Protein AF-0000000077306268 (afdb_homodimer)

Structure (mmCIF, N/CA/C/O backbone):
data_AF-0000000077306268-model_v1
#
loop_
_entity.id
_entity.type
_entity.pdbx_description
1 polymer 'C2 domain-containing protein'
#
loop_
_atom_site.group_PDB
_atom_site.id
_atom_site.type_symbol
_atom_site.label_atom_id
_atom_site.label_alt_id
_atom_site.label_comp_id
_atom_site.label_asym_id
_atom_site.label_entity_id
_atom_site.label_seq_id
_atom_site.pdbx_PDB_ins_code
_atom_site.Cartn_x
_atom_site.Cartn_y
_atom_site.Cartn_z
_atom_site.occupancy
_atom_site.B_iso_or_equiv
_atom_site.auth_seq_id
_atom_site.auth_comp_id
_atom_site.auth_asym_id
_atom_site.auth_atom_id
_atom_site.pdbx_PDB_model_num
ATOM 1 N N . MET A 1 1 ? -8.852 3.373 -28.672 1 32.12 1 MET A N 1
ATOM 2 C CA . MET A 1 1 ? -9.266 3.549 -27.281 1 32.12 1 MET A CA 1
ATOM 3 C C . MET A 1 1 ? -8.5 2.604 -26.375 1 32.12 1 MET A C 1
ATOM 5 O O . MET A 1 1 ? -8.508 1.388 -26.578 1 32.12 1 MET A O 1
ATOM 9 N N . SER A 1 2 ? -7.543 3.104 -25.703 1 40.09 2 SER A N 1
ATOM 10 C CA . SER A 1 2 ? -6.492 2.238 -25.172 1 40.09 2 SER A CA 1
ATOM 11 C C . SER A 1 2 ? -7.023 1.346 -24.047 1 40.09 2 SER A C 1
ATOM 13 O O . SER A 1 2 ? -8.023 1.67 -23.422 1 40.09 2 SER A O 1
ATOM 15 N N . ASP A 1 3 ? -6.594 0.187 -24.203 1 43.34 3 ASP A N 1
ATOM 16 C CA . ASP A 1 3 ? -6.922 -0.896 -23.281 1 43.34 3 ASP A CA 1
ATOM 17 C C . ASP A 1 3 ? -6.984 -0.392 -21.844 1 43.34 3 ASP A C 1
ATOM 19 O O . ASP A 1 3 ? -7.766 -0.902 -21.031 1 43.34 3 ASP A O 1
ATOM 23 N N . ILE A 1 4 ? -6.34 0.648 -21.672 1 42.44 4 ILE A N 1
ATOM 24 C CA . ILE A 1 4 ? -6.305 1.27 -20.344 1 42.44 4 ILE A CA 1
ATOM 25 C C . ILE A 1 4 ? -7.633 1.976 -20.078 1 42.44 4 ILE A C 1
ATOM 27 O O . ILE A 1 4 ? -8.18 1.889 -18.969 1 42.44 4 ILE A O 1
ATOM 31 N N . VAL A 1 5 ? -8.141 2.684 -21.141 1 46.5 5 VAL A N 1
ATOM 32 C CA . VAL A 1 5 ? -9.406 3.395 -20.984 1 46.5 5 VAL A CA 1
ATOM 33 C C . VAL A 1 5 ? -10.523 2.398 -20.719 1 46.5 5 VAL A C 1
ATOM 35 O O . VAL A 1 5 ? -11.367 2.627 -19.844 1 46.5 5 VAL A O 1
ATOM 38 N N . ILE A 1 6 ? -10.359 1.339 -21.375 1 46.19 6 ILE A N 1
ATOM 39 C CA . ILE A 1 6 ? -11.398 0.328 -21.234 1 46.19 6 ILE A CA 1
ATOM 40 C C . ILE A 1 6 ? -11.352 -0.268 -19.828 1 46.19 6 ILE A C 1
ATOM 42 O O . ILE A 1 6 ? -12.383 -0.437 -19.188 1 46.19 6 ILE A O 1
ATOM 46 N N . ALA A 1 7 ? -10.164 -0.566 -19.406 1 46.31 7 ALA A N 1
ATOM 47 C CA . ALA A 1 7 ? -10.023 -1.151 -18.078 1 46.31 7 ALA A CA 1
ATOM 48 C C . ALA A 1 7 ? -10.492 -0.177 -17 1 46.31 7 ALA A C 1
ATOM 50 O O . ALA A 1 7 ? -11.188 -0.57 -16.047 1 46.31 7 ALA A O 1
ATOM 51 N N . LEU A 1 8 ? -10.125 1.062 -17.281 1 47.16 8 LEU A N 1
ATOM 52 C CA . LEU A 1 8 ? -10.5 2.119 -16.359 1 47.16 8 LEU A CA 1
ATOM 53 C C . LEU A 1 8 ? -12.008 2.361 -16.375 1 47.16 8 LEU A C 1
ATOM 55 O O . LEU A 1 8 ? -12.625 2.535 -15.328 1 47.16 8 LEU A O 1
ATOM 59 N N . GLU A 1 9 ? -12.594 2.277 -17.562 1 48.59 9 GLU A N 1
ATOM 60 C CA . GLU A 1 9 ? -14.039 2.443 -17.719 1 48.59 9 GLU A CA 1
ATOM 61 C C . GLU A 1 9 ? -14.797 1.306 -17.047 1 48.59 9 GLU A C 1
ATOM 63 O O . GLU A 1 9 ? -15.844 1.529 -16.438 1 48.59 9 GLU A O 1
ATOM 68 N N . THR A 1 10 ? -14.227 0.255 -17.094 1 45.22 10 THR A N 1
ATOM 69 C CA . THR A 1 10 ? -14.859 -0.905 -16.484 1 45.22 10 THR A CA 1
ATOM 70 C C . THR A 1 10 ? -14.82 -0.798 -14.961 1 45.22 10 THR A C 1
ATOM 72 O O . THR A 1 10 ? -15.812 -1.088 -14.289 1 45.22 10 THR A O 1
ATOM 75 N N . ALA A 1 11 ? -13.797 -0.337 -14.531 1 46.94 11 ALA A N 1
ATOM 76 C CA . ALA A 1 11 ? -13.656 -0.165 -13.086 1 46.94 11 ALA A CA 1
ATOM 77 C C . ALA A 1 11 ? -14.641 0.877 -12.562 1 46.94 11 ALA A C 1
ATOM 79 O O . ALA A 1 11 ? -15.242 0.689 -11.5 1 46.94 11 ALA A O 1
ATOM 80 N N . LEU A 1 12 ? -14.891 1.954 -13.375 1 46.59 12 LEU A N 1
ATOM 81 C CA . LEU A 1 12 ? -15.812 3.027 -13.023 1 46.59 12 LEU A CA 1
ATOM 82 C C . LEU A 1 12 ? -17.25 2.531 -13.031 1 46.59 12 LEU A C 1
ATOM 84 O O . LEU A 1 12 ? -18.062 2.912 -12.18 1 46.59 12 LEU A O 1
ATOM 88 N N . ARG A 1 13 ? -17.625 1.76 -14.023 1 46.09 13 ARG A N 1
ATOM 89 C CA . ARG A 1 13 ? -18.969 1.218 -14.164 1 46.09 13 ARG A CA 1
ATOM 90 C C . ARG A 1 13 ? -19.312 0.307 -12.992 1 46.09 13 ARG A C 1
ATOM 92 O O . ARG A 1 13 ? -20.469 0.286 -12.531 1 46.09 13 ARG A O 1
ATOM 99 N N . HIS A 1 14 ? -18.328 -0.307 -12.508 1 45.22 14 HIS A N 1
ATOM 100 C CA . HIS A 1 14 ? -18.562 -1.215 -11.398 1 45.22 14 HIS A CA 1
ATOM 101 C C . HIS A 1 14 ? -18.703 -0.449 -10.086 1 45.22 14 HIS A C 1
ATOM 103 O O . HIS A 1 14 ? -19.453 -0.867 -9.195 1 45.22 14 HIS A O 1
ATOM 109 N N . GLN A 1 15 ? -18 0.642 -9.969 1 41.34 15 GLN A N 1
ATOM 110 C CA . GLN A 1 15 ? -18.109 1.497 -8.797 1 41.34 15 GLN A CA 1
ATOM 111 C C . GLN A 1 15 ? -19.469 2.18 -8.734 1 41.34 15 GLN A C 1
ATOM 113 O O . GLN A 1 15 ? -20.047 2.318 -7.656 1 41.34 15 GLN A O 1
ATOM 118 N N . GLU A 1 16 ? -20 2.732 -9.852 1 43.38 16 GLU A N 1
ATOM 119 C CA . GLU A 1 16 ? -21.297 3.412 -9.891 1 43.38 16 GLU A CA 1
ATOM 120 C C . GLU A 1 16 ? -22.422 2.49 -9.414 1 43.38 16 GLU A C 1
ATOM 122 O O . GLU A 1 16 ? -23.344 2.932 -8.734 1 43.38 16 GLU A O 1
ATOM 127 N N . HIS A 1 17 ? -22.359 1.314 -9.766 1 43.06 17 HIS A N 1
ATOM 128 C CA . HIS A 1 17 ? -23.469 0.448 -9.391 1 43.06 17 HIS A CA 1
ATOM 129 C C . HIS A 1 17 ? -23.469 0.151 -7.898 1 43.06 17 HIS A C 1
ATOM 131 O O . HIS A 1 17 ? -24.516 -0.145 -7.312 1 43.06 17 HIS A O 1
ATOM 137 N N . ARG A 1 18 ? -22.312 0.257 -7.355 1 35.97 18 ARG A N 1
ATOM 138 C CA . ARG A 1 18 ? -22.219 -0.129 -5.953 1 35.97 18 ARG A CA 1
ATOM 139 C C . ARG A 1 18 ? -22.578 1.037 -5.039 1 35.97 18 ARG A C 1
ATOM 141 O O . ARG A 1 18 ? -23 0.832 -3.902 1 35.97 18 ARG A O 1
ATOM 148 N N . ASN A 1 19 ? -22.297 2.291 -5.418 1 34.88 19 ASN A N 1
ATOM 149 C CA . ASN A 1 19 ? -22.688 3.412 -4.574 1 34.88 19 ASN A CA 1
ATOM 150 C C . ASN A 1 19 ? -24.203 3.459 -4.395 1 34.88 19 ASN A C 1
ATOM 152 O O . ASN A 1 19 ? -24.719 4.258 -3.607 1 34.88 19 ASN A O 1
ATOM 156 N N . ASP A 1 20 ? -25.016 2.924 -5.234 1 34.62 20 ASP A N 1
ATOM 157 C CA . ASP A 1 20 ? -26.469 3.07 -5.145 1 34.62 20 ASP A CA 1
ATOM 158 C C . ASP A 1 20 ? -27.016 2.402 -3.881 1 34.62 20 ASP A C 1
ATOM 160 O O . ASP A 1 20 ? -28.109 2.729 -3.422 1 34.62 20 ASP A O 1
ATOM 164 N N . GLN A 1 21 ? -26.406 1.377 -3.416 1 35.44 21 GLN A N 1
ATOM 165 C CA . GLN A 1 21 ? -27.125 0.64 -2.383 1 35.44 21 GLN A CA 1
ATOM 166 C C . GLN A 1 21 ? -26.922 1.279 -1.012 1 35.44 21 GLN A C 1
ATOM 168 O O . GLN A 1 21 ? -27.5 0.833 -0.022 1 35.44 21 GLN A O 1
ATOM 173 N N . VAL A 1 22 ? -26.047 2.238 -0.877 1 28.91 22 VAL A N 1
ATOM 174 C CA . VAL A 1 22 ? -25.719 2.641 0.489 1 28.91 22 VAL A CA 1
ATOM 175 C C . VAL A 1 22 ? -26.641 3.791 0.912 1 28.91 22 VAL A C 1
ATOM 177 O O . VAL A 1 22 ? -26.531 4.293 2.035 1 28.91 22 VAL A O 1
ATOM 180 N N . ALA A 1 23 ? -27.266 4.52 -0.011 1 31.09 23 ALA A N 1
ATOM 181 C CA . ALA A 1 23 ? -27.766 5.801 0.481 1 31.09 23 ALA A CA 1
ATOM 182 C C . ALA A 1 23 ? -29.016 5.621 1.329 1 31.09 23 ALA A C 1
ATOM 184 O O . ALA A 1 23 ? -30.094 6.102 0.967 1 31.09 23 ALA A O 1
ATOM 185 N N . ARG A 1 24 ? -29.422 4.586 1.934 1 28.88 24 ARG A N 1
ATOM 186 C CA . ARG A 1 24 ? -30.672 4.953 2.6 1 28.88 24 ARG A CA 1
ATOM 187 C C . ARG A 1 24 ? -30.438 6.055 3.625 1 28.88 24 ARG A C 1
ATOM 189 O O . ARG A 1 24 ? -29.531 5.957 4.453 1 28.88 24 ARG A O 1
ATOM 196 N N . PRO A 1 25 ? -30.859 7.238 3.416 1 25.61 25 PRO A N 1
ATOM 197 C CA . PRO A 1 25 ? -30.797 8.328 4.391 1 25.61 25 PRO A CA 1
ATOM 198 C C . PRO A 1 25 ? -31.25 7.906 5.785 1 25.61 25 PRO A C 1
ATOM 200 O O . PRO A 1 25 ? -32.188 7.125 5.926 1 25.61 25 PRO A O 1
ATOM 203 N N . LEU A 1 26 ? -30.406 8.023 6.785 1 28.72 26 LEU A N 1
ATOM 204 C CA . LEU A 1 26 ? -30.75 7.871 8.195 1 28.72 26 LEU A CA 1
ATOM 205 C C . LEU A 1 26 ? -32.031 8.641 8.539 1 28.72 26 LEU A C 1
ATOM 207 O O . LEU A 1 26 ? -32.062 9.867 8.422 1 28.72 26 LEU A O 1
ATOM 211 N N . GLU A 1 27 ? -33.219 8.148 8.328 1 27.97 27 GLU A N 1
ATOM 212 C CA . GLU A 1 27 ? -34.406 8.656 8.992 1 27.97 27 GLU A CA 1
ATOM 213 C C . GLU A 1 27 ? -34.125 9.047 10.438 1 27.97 27 GLU A C 1
ATOM 215 O O . GLU A 1 27 ? -33.25 8.453 11.078 1 27.97 27 GLU A O 1
ATOM 220 N N . VAL A 1 28 ? -34.531 10.188 10.922 1 27.08 28 VAL A N 1
ATOM 221 C CA . VAL A 1 28 ? -34.594 10.969 12.156 1 27.08 28 VAL A CA 1
ATOM 222 C C . VAL A 1 28 ? -35.031 10.078 13.312 1 27.08 28 VAL A C 1
ATOM 224 O O . VAL A 1 28 ? -36 9.352 13.203 1 27.08 28 VAL A O 1
ATOM 227 N N . ILE A 1 29 ? -34.156 9.789 14.258 1 28.88 29 ILE A N 1
ATOM 228 C CA . ILE A 1 29 ? -34.25 9.141 15.562 1 28.88 29 ILE A CA 1
ATOM 229 C C . ILE A 1 29 ? -35.406 9.742 16.359 1 28.88 29 ILE A C 1
ATOM 231 O O . ILE A 1 29 ? -35.375 10.922 16.719 1 28.88 29 ILE A O 1
ATOM 235 N N . GLU A 1 30 ? -36.625 9.461 15.938 1 28.94 30 GLU A N 1
ATOM 236 C CA . GLU A 1 30 ? -37.688 9.727 16.906 1 28.94 30 GLU A CA 1
ATOM 237 C C . GLU A 1 30 ? -37.281 9.242 18.297 1 28.94 30 GLU A C 1
ATOM 239 O O . GLU A 1 30 ? -36.438 8.359 18.438 1 28.94 30 GLU A O 1
ATOM 244 N N . GLU A 1 31 ? -37.906 9.844 19.438 1 30.45 31 GLU A N 1
ATOM 245 C CA . GLU A 1 31 ? -37.875 9.766 20.891 1 30.45 31 GLU A CA 1
ATOM 246 C C . GLU A 1 31 ? -38.031 8.336 21.375 1 30.45 31 GLU A C 1
ATOM 248 O O . GLU A 1 31 ? -39.156 7.867 21.578 1 30.45 31 GLU A O 1
ATOM 253 N N . MET A 1 32 ? -37.562 7.27 20.688 1 29.08 32 MET A N 1
ATOM 254 C CA . MET A 1 32 ? -37.938 5.949 21.172 1 29.08 32 MET A CA 1
ATOM 255 C C . MET A 1 32 ? -37.594 5.785 22.641 1 29.08 32 MET A C 1
ATOM 257 O O . MET A 1 32 ? -36.625 6.387 23.125 1 29.08 32 MET A O 1
ATOM 261 N N . ASP A 1 33 ? -38.5 5.297 23.406 1 31.84 33 ASP A N 1
ATOM 262 C CA . ASP A 1 33 ? -38.625 5.027 24.828 1 31.84 33 ASP A CA 1
ATOM 263 C C . ASP A 1 33 ? -37.344 4.367 25.359 1 31.84 33 ASP A C 1
ATOM 265 O O . ASP A 1 33 ? -36.719 3.564 24.672 1 31.84 33 ASP A O 1
ATOM 269 N N . ARG A 1 34 ? -36.531 4.914 26.375 1 28.58 34 ARG A N 1
ATOM 270 C CA . ARG A 1 34 ? -35.281 4.742 27.094 1 28.58 34 ARG A CA 1
ATOM 271 C C . ARG A 1 34 ? -35.062 3.277 27.453 1 28.58 34 ARG A C 1
ATOM 273 O O . ARG A 1 34 ? -33.938 2.879 27.781 1 28.58 34 ARG A O 1
ATOM 280 N N . GLY A 1 35 ? -36 2.6 28.031 1 31.48 35 GLY A N 1
ATOM 281 C CA . GLY A 1 35 ? -35.844 1.359 28.781 1 31.48 35 GLY A CA 1
ATOM 282 C C . GLY A 1 35 ? -35.344 0.213 27.922 1 31.48 35 GLY A C 1
ATOM 283 O O . GLY A 1 35 ? -34.688 -0.705 28.438 1 31.48 35 GLY A O 1
ATOM 284 N N . LYS A 1 36 ? -36.188 -0.266 26.969 1 31.2 36 LYS A N 1
ATOM 285 C CA . LYS A 1 36 ? -35.719 -1.447 26.25 1 31.2 36 LYS A CA 1
ATOM 286 C C . LYS A 1 36 ? -34.5 -1.122 25.375 1 31.2 36 LYS A C 1
ATOM 288 O O . LYS A 1 36 ? -34.625 -0.473 24.344 1 31.2 36 LYS A O 1
ATOM 293 N N . VAL A 1 37 ? -33.344 -0.739 25.922 1 29.66 37 VAL A N 1
ATOM 294 C CA . VAL A 1 37 ? -32.062 -0.622 25.234 1 29.66 37 VAL A CA 1
ATOM 295 C C . VAL A 1 37 ? -32 -1.627 24.078 1 29.66 37 VAL A C 1
ATOM 297 O O . VAL A 1 37 ? -32.219 -2.824 24.281 1 29.66 37 VAL A O 1
ATOM 300 N N . ALA A 1 38 ? -32.5 -1.385 22.891 1 32.69 38 ALA A N 1
ATOM 301 C CA . ALA A 1 38 ? -32.344 -2.186 21.672 1 32.69 38 ALA A CA 1
ATOM 302 C C . ALA A 1 38 ? -31.047 -2.979 21.688 1 32.69 38 ALA A C 1
ATOM 304 O O . ALA A 1 38 ? -30 -2.457 22.094 1 32.69 38 ALA A O 1
ATOM 305 N N . LYS A 1 39 ? -31.062 -4.289 22.031 1 32.41 39 LYS A N 1
ATOM 306 C CA . LYS A 1 39 ? -29.953 -5.207 21.797 1 32.41 39 LYS A CA 1
ATOM 307 C C . LYS A 1 39 ? -29.062 -4.715 20.656 1 32.41 39 LYS A C 1
ATOM 309 O O . LYS A 1 39 ? -29.5 -4.598 19.516 1 32.41 39 LYS A O 1
ATOM 314 N N . ILE A 1 40 ? -28.188 -3.639 20.719 1 36.5 40 ILE A N 1
ATOM 315 C CA . ILE A 1 40 ? -27.125 -3.414 19.75 1 36.5 40 ILE A CA 1
ATOM 316 C C . ILE A 1 40 ? -26.859 -4.703 18.984 1 36.5 40 ILE A C 1
ATOM 318 O O . ILE A 1 40 ? -26.469 -5.715 19.562 1 36.5 40 ILE A O 1
ATOM 322 N N . GLU A 1 41 ? -27.656 -5.117 18.125 1 40.31 41 GLU A N 1
ATOM 323 C CA . GLU A 1 41 ? -27.344 -6.238 17.25 1 40.31 41 GLU A CA 1
ATOM 324 C C . GLU A 1 41 ? -25.828 -6.445 17.141 1 40.31 41 GLU A C 1
ATOM 326 O O . GLU A 1 41 ? -25.062 -5.48 17.156 1 40.31 41 GLU A O 1
ATOM 331 N N . GLU A 1 42 ? -25.234 -7.445 17.75 1 45.72 42 GLU A N 1
ATOM 332 C CA . GLU A 1 42 ? -23.859 -7.957 17.734 1 45.72 42 GLU A CA 1
ATOM 333 C C . GLU A 1 42 ? -23.203 -7.695 16.375 1 45.72 42 GLU A C 1
ATOM 335 O O . GLU A 1 42 ? -23.641 -8.211 15.359 1 45.72 42 GLU A O 1
ATOM 340 N N . TYR A 1 43 ? -22.906 -6.473 16.094 1 52.12 43 TYR A N 1
ATOM 341 C CA . TYR A 1 43 ? -22.031 -6.176 14.961 1 52.12 43 TYR A CA 1
ATOM 342 C C . TYR A 1 43 ? -21 -7.277 14.766 1 52.12 43 TYR A C 1
ATOM 344 O O . TYR A 1 43 ? -20.25 -7.613 15.695 1 52.12 43 TYR A O 1
ATOM 352 N N . ASP A 1 44 ? -21.328 -8.117 13.828 1 60.91 44 ASP A N 1
ATOM 353 C CA . ASP A 1 44 ? -20.328 -9.102 13.398 1 60.91 44 ASP A CA 1
ATOM 354 C C . ASP A 1 44 ? -19.203 -8.438 12.617 1 60.91 44 ASP A C 1
ATOM 356 O O . ASP A 1 44 ? -19.406 -7.98 11.484 1 60.91 44 ASP A O 1
ATOM 360 N N . PRO A 1 45 ? -18.156 -8.039 13.312 1 62.19 45 PRO A N 1
ATOM 361 C CA . PRO A 1 45 ? -17.016 -7.395 12.648 1 62.19 45 PRO A CA 1
ATOM 362 C C . PRO A 1 45 ? -16.656 -8.062 11.32 1 62.19 45 PRO A C 1
ATOM 364 O O . PRO A 1 45 ? -15.961 -7.465 10.5 1 62.19 45 PRO A O 1
ATOM 367 N N . ASP A 1 46 ? -17.328 -9.125 11.133 1 71 46 ASP A N 1
ATOM 368 C CA . ASP A 1 46 ? -16.953 -9.883 9.945 1 71 46 ASP A CA 1
ATOM 369 C C . ASP A 1 46 ? -17.734 -9.414 8.719 1 71 46 ASP A C 1
ATOM 371 O O . ASP A 1 46 ? -17.438 -9.812 7.594 1 71 46 ASP A O 1
ATOM 375 N N . MET A 1 47 ? -18.672 -8.5 8.969 1 85.81 47 MET A N 1
ATOM 376 C CA . MET A 1 47 ? -19.5 -8.094 7.828 1 85.81 47 MET A CA 1
ATOM 377 C C . MET A 1 47 ? -18.844 -6.93 7.086 1 85.81 47 MET A C 1
ATOM 379 O O . MET A 1 47 ? -19.203 -6.641 5.941 1 85.81 47 MET A O 1
ATOM 383 N N . GLY A 1 48 ? -17.969 -6.27 7.609 1 95.25 48 GLY A N 1
ATOM 384 C CA . GLY A 1 48 ? -17.344 -5.121 6.965 1 95.25 48 GLY A CA 1
ATOM 385 C C . GLY A 1 48 ? -18.109 -3.828 7.184 1 95.25 48 GLY A C 1
ATOM 386 O O . GLY A 1 48 ? -18.875 -3.709 8.141 1 95.25 48 GLY A O 1
ATOM 387 N N . GLY A 1 49 ? -17.734 -2.779 6.516 1 96.5 49 GLY A N 1
ATOM 388 C CA . GLY A 1 49 ? -18.375 -1.487 6.668 1 96.5 49 GLY A CA 1
ATOM 389 C C . GLY A 1 49 ? -17.656 -0.369 5.938 1 96.5 49 GLY A C 1
ATOM 390 O O . GLY A 1 49 ? -16.844 -0.625 5.039 1 96.5 49 GLY A O 1
ATOM 391 N N . LEU A 1 50 ? -18.234 0.8 6.277 1 97.38 50 LEU A N 1
ATOM 392 C CA . LEU A 1 50 ? -17.719 2.016 5.652 1 97.38 50 LEU A CA 1
ATOM 393 C C . LEU A 1 50 ? -16.953 2.863 6.66 1 97.38 50 LEU A C 1
ATOM 395 O O . LEU A 1 50 ? -17.453 3.152 7.746 1 97.38 50 LEU A O 1
ATOM 399 N N . LEU A 1 51 ? -15.734 3.146 6.309 1 98.25 51 LEU A N 1
ATOM 400 C CA . LEU A 1 51 ? -14.945 4.109 7.074 1 98.25 51 LEU A CA 1
ATOM 401 C C . LEU A 1 51 ? -14.961 5.477 6.402 1 98.25 51 LEU A C 1
ATOM 403 O O . LEU A 1 51 ? -14.555 5.605 5.242 1 98.25 51 LEU A O 1
ATOM 407 N N . VAL A 1 52 ? -15.445 6.445 7.102 1 98.69 52 VAL A N 1
ATOM 408 C CA . VAL A 1 52 ? -15.406 7.824 6.633 1 98.69 52 VAL A CA 1
ATOM 409 C C . VAL A 1 52 ? -14.242 8.562 7.289 1 98.69 52 VAL A C 1
ATOM 411 O O . VAL A 1 52 ? -14.125 8.586 8.516 1 98.69 52 VAL A O 1
ATOM 414 N N . VAL A 1 53 ? -13.344 9.078 6.48 1 98.94 53 VAL A N 1
ATOM 415 C CA . VAL A 1 53 ? -12.164 9.797 6.945 1 98.94 53 VAL A CA 1
ATOM 416 C C . VAL A 1 53 ? -12.266 11.266 6.551 1 98.94 53 VAL A C 1
ATOM 418 O O . VAL A 1 53 ? -12.344 11.594 5.363 1 98.94 53 VAL A O 1
ATOM 421 N N . ILE A 1 54 ? -12.227 12.156 7.523 1 98.88 54 ILE A N 1
ATOM 422 C CA . ILE A 1 54 ? -12.227 13.594 7.25 1 98.88 54 ILE A CA 1
ATOM 423 C C . ILE A 1 54 ? -10.883 14.195 7.668 1 98.88 54 ILE A C 1
ATOM 425 O O . ILE A 1 54 ? -10.5 14.117 8.836 1 98.88 54 ILE A O 1
ATOM 429 N N . ILE A 1 55 ? -10.18 14.703 6.688 1 98.81 55 ILE A N 1
ATOM 430 C CA . ILE A 1 55 ? -8.984 15.484 6.949 1 98.81 55 ILE A CA 1
ATOM 431 C C . ILE A 1 55 ? -9.344 16.969 7.062 1 98.81 55 ILE A C 1
ATOM 433 O O . ILE A 1 55 ? -9.664 17.609 6.062 1 98.81 55 ILE A O 1
ATOM 437 N N . HIS A 1 56 ? -9.211 17.453 8.25 1 98.75 56 HIS A N 1
ATOM 438 C CA . HIS A 1 56 ? -9.641 18.828 8.461 1 98.75 56 HIS A CA 1
ATOM 439 C C . HIS A 1 56 ? -8.523 19.812 8.125 1 98.75 56 HIS A C 1
ATOM 441 O O . HIS A 1 56 ? -8.672 20.641 7.219 1 98.75 56 HIS A O 1
ATOM 447 N N . LYS A 1 57 ? -7.422 19.734 8.875 1 98.31 57 LYS A N 1
ATOM 448 C CA . LYS A 1 57 ? -6.379 20.75 8.742 1 98.31 57 LYS A CA 1
ATOM 449 C C . LYS A 1 57 ? -5.098 20.312 9.445 1 98.31 57 LYS A C 1
ATOM 451 O O . LYS A 1 57 ? -5.113 19.375 10.25 1 98.31 57 LYS A O 1
ATOM 456 N N . GLY A 1 58 ? -4.008 20.938 9.055 1 97.88 58 GLY A N 1
ATOM 457 C CA . GLY A 1 58 ? -2.744 20.859 9.766 1 97.88 58 GLY A CA 1
ATOM 458 C C . GLY A 1 58 ? -2.441 22.078 10.602 1 97.88 58 GLY A C 1
ATOM 459 O O . GLY A 1 58 ? -2.902 23.188 10.281 1 97.88 58 GLY A O 1
ATOM 460 N N . ASN A 1 59 ? -1.672 21.844 11.656 1 97.56 59 ASN A N 1
ATOM 461 C CA . ASN A 1 59 ? -1.26 22.938 12.531 1 97.56 59 ASN A CA 1
ATOM 462 C C . ASN A 1 59 ? 0.238 22.891 12.82 1 97.56 59 ASN A C 1
ATOM 464 O O . ASN A 1 59 ? 0.763 21.844 13.227 1 97.56 59 ASN A O 1
ATOM 468 N N . ASP A 1 60 ? 0.997 23.953 12.57 1 97 60 ASP A N 1
ATOM 469 C CA . ASP A 1 60 ? 2.416 24.125 12.867 1 97 60 ASP A CA 1
ATOM 470 C C . ASP A 1 60 ? 3.254 23.062 12.156 1 97 60 ASP A C 1
ATOM 472 O O . ASP A 1 60 ? 4.129 22.453 12.758 1 97 60 ASP A O 1
ATOM 476 N N . LEU A 1 61 ? 2.783 22.828 10.922 1 96.12 61 LEU A N 1
ATOM 477 C CA . LEU A 1 61 ? 3.582 21.922 10.109 1 96.12 61 LEU A CA 1
ATOM 478 C C . LEU A 1 61 ? 4.852 22.609 9.609 1 96.12 61 LEU A C 1
ATOM 480 O O . LEU A 1 61 ? 4.945 23.828 9.633 1 96.12 61 LEU A O 1
ATOM 484 N N . GLU A 1 62 ? 5.773 21.781 9.281 1 92.38 62 GLU A N 1
ATOM 485 C CA . GLU A 1 62 ? 6.969 22.359 8.656 1 92.38 62 GLU A CA 1
ATOM 486 C C . GLU A 1 62 ? 6.609 23.156 7.414 1 92.38 62 GLU A C 1
ATOM 488 O O . GLU A 1 62 ? 5.762 22.734 6.621 1 92.38 62 GLU A O 1
ATOM 493 N N . ARG A 1 63 ? 7.285 24.25 7.254 1 87.88 63 ARG A N 1
ATOM 494 C CA . ARG A 1 63 ? 7.023 25.094 6.086 1 87.88 63 ARG A CA 1
ATOM 495 C C . ARG A 1 63 ? 7.523 24.422 4.812 1 87.88 63 ARG A C 1
ATOM 497 O O . ARG A 1 63 ? 8.727 24.219 4.645 1 87.88 63 ARG A O 1
ATOM 504 N N . ARG A 1 64 ? 6.57 24.047 4.02 1 88.5 64 ARG A N 1
ATOM 505 C CA . ARG A 1 64 ? 6.859 23.438 2.727 1 88.5 64 ARG A CA 1
ATOM 506 C C . ARG A 1 64 ? 5.832 23.859 1.682 1 88.5 64 ARG A C 1
ATOM 508 O O . ARG A 1 64 ? 4.809 24.469 2.018 1 88.5 64 ARG A O 1
ATOM 515 N N . ARG A 1 65 ? 6.266 23.672 0.468 1 85.44 65 ARG A N 1
ATOM 516 C CA . ARG A 1 65 ? 5.328 23.969 -0.608 1 85.44 65 ARG A CA 1
ATOM 517 C C . ARG A 1 65 ? 4.473 22.75 -0.948 1 85.44 65 ARG A C 1
ATOM 519 O O . ARG A 1 65 ? 4.941 21.625 -0.858 1 85.44 65 ARG A O 1
ATOM 526 N N . ASN A 1 66 ? 3.205 23.094 -1.212 1 91.19 66 ASN A N 1
ATOM 527 C CA . ASN A 1 66 ? 2.289 22.109 -1.779 1 91.19 66 ASN A CA 1
ATOM 528 C C . ASN A 1 66 ? 2.092 20.922 -0.843 1 91.19 66 ASN A C 1
ATOM 530 O O . ASN A 1 66 ? 2.291 19.766 -1.241 1 91.19 66 ASN A O 1
ATOM 534 N N . LEU A 1 67 ? 1.694 21.234 0.357 1 94.88 67 LEU A N 1
ATOM 535 C CA . LEU A 1 67 ? 1.452 20.203 1.359 1 94.88 67 LEU A CA 1
ATOM 536 C C . LEU A 1 67 ? 0.169 19.438 1.053 1 94.88 67 LEU A C 1
ATOM 538 O O . LEU A 1 67 ? -0.83 20.031 0.64 1 94.88 67 LEU A O 1
ATOM 542 N N . PHE A 1 68 ? 0.175 18.172 1.229 1 96.31 68 PHE A N 1
ATOM 543 C CA . PHE A 1 68 ? -1.011 17.328 1.104 1 96.31 68 PHE A CA 1
ATOM 544 C C . PHE A 1 68 ? -0.905 16.109 2.008 1 96.31 68 PHE A C 1
ATOM 546 O O . PHE A 1 68 ? 0.161 15.82 2.559 1 96.31 68 PHE A O 1
ATOM 553 N N . VAL A 1 69 ? -2.014 15.5 2.219 1 97.62 69 VAL A N 1
ATOM 554 C CA . VAL A 1 69 ? -2.059 14.266 2.994 1 97.62 69 VAL A CA 1
ATOM 555 C C . VAL A 1 69 ? -2.342 13.086 2.068 1 97.62 69 VAL A C 1
ATOM 557 O O . VAL A 1 69 ? -3.303 13.109 1.294 1 97.62 69 VAL A O 1
ATOM 560 N N . PHE A 1 70 ? -1.503 12.172 2.074 1 97.12 70 PHE A N 1
ATOM 561 C CA . PHE A 1 70 ? -1.634 10.93 1.323 1 97.12 70 PHE A CA 1
ATOM 562 C C . PHE A 1 70 ? -2.166 9.812 2.215 1 97.12 70 PHE A C 1
ATOM 564 O O . PHE A 1 70 ? -1.678 9.617 3.328 1 97.12 70 PHE A O 1
ATOM 571 N N . LEU A 1 71 ? -3.287 9.18 1.797 1 98.44 71 LEU A N 1
ATOM 572 C CA . LEU A 1 71 ? -3.969 8.164 2.59 1 98.44 71 LEU A CA 1
ATOM 573 C C . LEU A 1 71 ? -3.875 6.797 1.917 1 98.44 71 LEU A C 1
ATOM 575 O O . LEU A 1 71 ? -3.994 6.695 0.694 1 98.44 71 LEU A O 1
ATOM 579 N N . ARG A 1 72 ? -3.748 5.762 2.777 1 98.44 72 ARG A N 1
ATOM 580 C CA . ARG A 1 72 ? -3.758 4.41 2.223 1 98.44 72 ARG A CA 1
ATOM 581 C C . ARG A 1 72 ? -4.391 3.424 3.195 1 98.44 72 ARG A C 1
ATOM 583 O O . ARG A 1 72 ? -4.098 3.449 4.395 1 98.44 72 ARG A O 1
ATOM 590 N N . ILE A 1 73 ? -5.25 2.594 2.727 1 98 73 ILE A N 1
ATOM 591 C CA . ILE A 1 73 ? -5.637 1.338 3.359 1 98 73 ILE A CA 1
ATOM 592 C C . ILE A 1 73 ? -5.422 0.18 2.389 1 98 73 ILE A C 1
ATOM 594 O O . ILE A 1 73 ? -6.086 0.1 1.353 1 98 73 ILE A O 1
ATOM 598 N N . GLY A 1 74 ? -4.512 -0.724 2.77 1 96.31 74 GLY A N 1
ATOM 599 C CA . GLY A 1 74 ? -4.188 -1.795 1.84 1 96.31 74 GLY A CA 1
ATOM 600 C C . GLY A 1 74 ? -3.684 -1.292 0.501 1 96.31 74 GLY A C 1
ATOM 601 O O . GLY A 1 74 ? -2.584 -0.74 0.413 1 96.31 74 GLY A O 1
ATOM 602 N N . TYR A 1 75 ? -4.543 -1.428 -0.536 1 95.81 75 TYR A N 1
ATOM 603 C CA . TYR A 1 75 ? -4.148 -1.062 -1.891 1 95.81 75 TYR A CA 1
ATOM 604 C C . TYR A 1 75 ? -4.961 0.123 -2.396 1 95.81 75 TYR A C 1
ATOM 606 O O . TYR A 1 75 ? -4.836 0.52 -3.557 1 95.81 75 TYR A O 1
ATOM 614 N N . ASP A 1 76 ? -5.809 0.653 -1.578 1 96.19 76 ASP A N 1
ATOM 615 C CA . ASP A 1 76 ? -6.637 1.815 -1.875 1 96.19 76 ASP A CA 1
ATOM 616 C C . ASP A 1 76 ? -5.961 3.105 -1.422 1 96.19 76 ASP A C 1
ATOM 618 O O . ASP A 1 76 ? -5.781 3.332 -0.223 1 96.19 76 ASP A O 1
ATOM 622 N N . MET A 1 77 ? -5.559 3.896 -2.336 1 96.81 77 MET A N 1
ATOM 623 C CA . MET A 1 77 ? -4.844 5.141 -2.055 1 96.81 77 MET A CA 1
ATOM 624 C C . MET A 1 77 ? -5.684 6.352 -2.443 1 96.81 77 MET A C 1
ATOM 626 O O . MET A 1 77 ? -6.387 6.324 -3.455 1 96.81 77 MET A O 1
ATOM 630 N N . ARG A 1 78 ? -5.598 7.387 -1.562 1 96.12 78 ARG A N 1
ATOM 631 C CA . ARG A 1 78 ? -6.262 8.672 -1.77 1 96.12 78 ARG A CA 1
ATOM 632 C C . ARG A 1 78 ? -5.34 9.828 -1.418 1 96.12 78 ARG A C 1
ATOM 634 O O . ARG A 1 78 ? -4.301 9.633 -0.782 1 96.12 78 ARG A O 1
ATOM 641 N N . SER A 1 79 ? -5.648 10.969 -1.866 1 96.56 79 SER A N 1
ATOM 642 C CA . SER A 1 79 ? -4.871 12.156 -1.519 1 96.56 79 SER A CA 1
ATOM 643 C C . SER A 1 79 ? -5.762 13.391 -1.401 1 96.56 79 SER A C 1
ATOM 645 O O . SER A 1 79 ? -6.719 13.547 -2.162 1 96.56 79 SER A O 1
ATOM 647 N N . THR A 1 80 ? -5.414 14.234 -0.466 1 96.19 80 THR A N 1
ATOM 648 C CA . THR A 1 80 ? -6.023 15.562 -0.453 1 96.19 80 THR A CA 1
ATOM 649 C C . THR A 1 80 ? -5.465 16.422 -1.579 1 96.19 80 THR A C 1
ATOM 651 O O . THR A 1 80 ? -4.488 16.047 -2.23 1 96.19 80 THR A O 1
ATOM 654 N N . THR A 1 81 ? -6.176 17.547 -1.772 1 94.56 81 THR A N 1
ATOM 655 C CA . THR A 1 81 ? -5.582 18.578 -2.621 1 94.56 81 THR A CA 1
ATOM 656 C C . THR A 1 81 ? -4.324 19.156 -1.976 1 94.56 81 THR A C 1
ATOM 658 O O . THR A 1 81 ? -4.121 19.016 -0.769 1 94.56 81 THR A O 1
ATOM 661 N N . LYS A 1 82 ? -3.457 19.688 -2.83 1 93.44 82 LYS A N 1
ATOM 662 C CA . LYS A 1 82 ? -2.244 20.344 -2.346 1 93.44 82 LYS A CA 1
ATOM 663 C C . LYS A 1 82 ?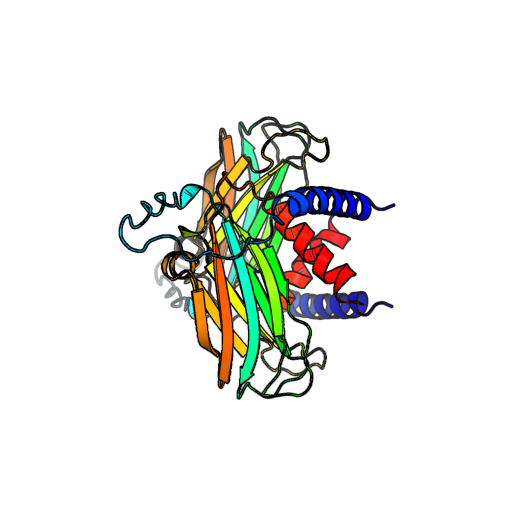 -2.533 21.766 -1.89 1 93.44 82 LYS A C 1
ATOM 665 O O . LYS A 1 82 ? -3.285 22.5 -2.543 1 93.44 82 LYS A O 1
ATOM 670 N N . VAL A 1 83 ? -2.01 22.109 -0.747 1 94.06 83 VAL A N 1
ATOM 671 C CA . VAL A 1 83 ? -2.145 23.469 -0.245 1 94.06 83 VAL A CA 1
ATOM 672 C C . VAL A 1 83 ? -0.775 24.141 -0.204 1 94.06 83 VAL A C 1
ATOM 674 O O . VAL A 1 83 ? 0.163 23.609 0.4 1 94.06 83 VAL A O 1
ATOM 677 N N . SER A 1 84 ? -0.617 25.25 -0.796 1 88.44 84 SER A N 1
ATOM 678 C CA . SER A 1 84 ? 0.673 25.922 -0.92 1 88.44 84 SER A CA 1
ATOM 679 C C . SER A 1 84 ? 0.936 26.844 0.27 1 88.44 84 SER A C 1
ATOM 681 O O . SER A 1 84 ? 0.012 27.469 0.796 1 88.44 84 SER A O 1
ATOM 683 N N . LYS A 1 85 ? 2.23 26.828 0.58 1 74 85 LYS A N 1
ATOM 684 C CA . LYS A 1 85 ? 2.887 27.844 1.412 1 74 85 LYS A CA 1
ATOM 685 C C . LYS A 1 85 ? 2.121 28.062 2.713 1 74 85 LYS A C 1
ATOM 687 O O . LYS A 1 85 ? 1.877 29.203 3.107 1 74 85 LYS A O 1
ATOM 692 N N . ASN A 1 86 ? 1.868 27.047 3.299 1 79.12 86 ASN A N 1
ATOM 693 C CA . ASN A 1 86 ? 1.075 27.203 4.516 1 79.12 86 ASN A CA 1
ATOM 694 C C . ASN A 1 86 ? 1.474 26.172 5.566 1 79.12 86 ASN A C 1
ATOM 696 O O . ASN A 1 86 ? 1.57 24.969 5.27 1 79.12 86 ASN A O 1
ATOM 700 N N . GLN A 1 87 ? 1.849 26.688 6.777 1 92 87 GLN A N 1
ATOM 701 C CA . GLN A 1 87 ? 2.131 25.797 7.902 1 92 87 GLN A CA 1
ATOM 702 C C . GLN A 1 87 ? 0.841 25.312 8.555 1 92 87 GLN A C 1
ATOM 704 O O . GLN A 1 87 ? 0.861 24.375 9.367 1 92 87 GLN A O 1
ATOM 709 N N . ASN A 1 88 ? -0.178 25.938 8.266 1 96.38 88 ASN A N 1
ATOM 710 C CA . ASN A 1 88 ? -1.489 25.594 8.805 1 96.38 88 ASN A CA 1
ATOM 711 C C . ASN A 1 88 ? -2.504 25.328 7.699 1 96.38 88 ASN A C 1
ATOM 713 O O . ASN A 1 88 ? -3.547 25.984 7.637 1 96.38 88 ASN A O 1
ATOM 717 N N . PRO A 1 89 ? -2.262 24.359 6.855 1 97.06 89 PRO A N 1
ATOM 718 C CA . PRO A 1 89 ? -3.17 24.094 5.738 1 97.06 89 PRO A CA 1
ATOM 719 C C . PRO A 1 89 ? -4.543 23.609 6.199 1 97.06 89 PRO A C 1
ATOM 721 O O . PRO A 1 89 ? -4.641 22.859 7.172 1 97.06 89 PRO A O 1
ATOM 724 N N . VAL A 1 90 ? -5.578 24.031 5.559 1 97.81 90 VAL A N 1
ATOM 725 C CA . VAL A 1 90 ? -6.945 23.562 5.758 1 97.81 90 VAL A CA 1
ATOM 726 C C . VAL A 1 90 ? -7.402 22.766 4.535 1 97.81 90 VAL A C 1
ATOM 728 O O . VAL A 1 90 ? -7.391 23.281 3.416 1 97.81 90 VAL A O 1
ATOM 731 N N . TRP A 1 91 ? -7.77 21.531 4.695 1 97.56 91 TRP A N 1
ATOM 732 C CA . TRP A 1 91 ? -8.188 20.703 3.572 1 97.56 91 TRP A CA 1
ATOM 733 C C . TRP A 1 91 ? -9.695 20.484 3.592 1 97.56 91 TRP A C 1
ATOM 735 O O . TRP A 1 91 ? -10.375 20.719 2.59 1 97.56 91 TRP A O 1
ATOM 745 N N . GLU A 1 92 ? -10.234 20.125 4.695 1 98.44 92 GLU A N 1
ATOM 746 C CA . GLU A 1 92 ? -11.656 19.828 4.859 1 98.44 92 GLU A CA 1
ATOM 747 C C . GLU A 1 92 ? -12.148 18.859 3.787 1 98.44 92 GLU A C 1
ATOM 749 O O . GLU A 1 92 ? -13.148 19.125 3.115 1 98.44 92 GLU A O 1
ATOM 754 N N . GLU A 1 93 ? -11.469 17.781 3.564 1 98.25 93 GLU A N 1
ATOM 755 C CA . GLU A 1 93 ? -11.812 16.781 2.553 1 98.25 93 GLU A CA 1
ATOM 756 C C . GLU A 1 93 ? -12.219 15.453 3.197 1 98.25 93 GLU A C 1
ATOM 758 O O . GLU A 1 93 ? -11.672 15.062 4.23 1 98.25 93 GLU A O 1
ATOM 763 N N . THR A 1 94 ? -13.156 14.812 2.59 1 98.62 94 THR A N 1
ATOM 764 C CA . THR A 1 94 ? -13.742 13.578 3.098 1 98.62 94 THR A CA 1
ATOM 765 C C . THR A 1 94 ? -13.445 12.414 2.154 1 98.62 94 THR A C 1
ATOM 767 O O . THR A 1 94 ? -13.562 12.555 0.935 1 98.62 94 THR A O 1
ATOM 770 N N . PHE A 1 95 ? -13.031 11.359 2.695 1 98.25 95 PHE A N 1
ATOM 771 C CA . PHE A 1 95 ? -12.75 10.125 1.965 1 98.25 95 PHE A CA 1
ATOM 772 C C . PHE A 1 95 ? -13.547 8.961 2.549 1 98.25 95 PHE A C 1
ATOM 774 O O . PHE A 1 95 ? -13.734 8.875 3.764 1 98.25 95 PHE A O 1
ATOM 781 N N . LYS A 1 96 ? -13.945 8.094 1.681 1 97.5 96 LYS A N 1
ATOM 782 C CA . LYS A 1 96 ? -14.711 6.918 2.096 1 97.5 96 LYS A CA 1
ATOM 783 C C . LYS A 1 96 ? -14.031 5.629 1.651 1 97.5 96 LYS A C 1
ATOM 785 O O . LYS A 1 96 ? -13.648 5.492 0.487 1 97.5 96 LYS A O 1
ATOM 790 N N . PHE A 1 97 ? -13.836 4.738 2.574 1 97.5 97 PHE A N 1
ATOM 791 C CA . PHE A 1 97 ? -13.242 3.432 2.303 1 97.5 97 PHE A CA 1
ATOM 792 C C . PHE A 1 97 ? -14.203 2.312 2.686 1 97.5 97 PHE A C 1
ATOM 794 O O . PHE A 1 97 ? -14.625 2.219 3.84 1 97.5 97 PHE A O 1
ATOM 801 N N . THR A 1 98 ? -14.547 1.492 1.74 1 96.06 98 THR A N 1
ATOM 802 C CA . THR A 1 98 ? -15.312 0.283 2.025 1 96.06 98 THR A CA 1
ATOM 803 C C . THR A 1 98 ? -14.383 -0.863 2.418 1 96.06 98 THR A C 1
ATOM 805 O O . THR A 1 98 ? -13.438 -1.184 1.691 1 96.06 98 THR A O 1
ATOM 808 N N . LEU A 1 99 ? -14.656 -1.448 3.582 1 96.5 99 LEU A N 1
ATOM 809 C CA . LEU A 1 99 ? -13.75 -2.469 4.098 1 96.5 99 LEU A CA 1
ATOM 810 C C . LEU A 1 99 ? -14.508 -3.748 4.434 1 96.5 99 LEU A C 1
ATOM 812 O O . LEU A 1 99 ? -15.547 -3.705 5.086 1 96.5 99 LEU A O 1
ATOM 816 N N . ASP A 1 100 ? -13.93 -4.883 4 1 93.75 100 ASP A N 1
ATOM 817 C CA . ASP A 1 100 ? -14.516 -6.172 4.344 1 93.75 100 ASP A CA 1
ATOM 818 C C . ASP A 1 100 ? -13.898 -6.738 5.621 1 93.75 100 ASP A C 1
ATOM 820 O O . ASP A 1 100 ? -14.523 -7.543 6.312 1 93.75 100 ASP A O 1
ATOM 824 N N . LYS A 1 101 ? -12.68 -6.371 5.957 1 92.81 101 LYS A N 1
ATOM 825 C CA . LYS A 1 101 ? -11.984 -6.824 7.156 1 92.81 101 LYS A CA 1
ATOM 826 C C . LYS A 1 101 ? -11.414 -5.645 7.941 1 92.81 101 LYS A C 1
ATOM 828 O O . LYS A 1 101 ? -10.195 -5.477 8.023 1 92.81 101 LYS A O 1
ATOM 833 N N . PRO A 1 102 ? -12.281 -4.934 8.641 1 95 102 PRO A N 1
ATOM 834 C CA . PRO A 1 102 ? -11.828 -3.738 9.352 1 95 102 PRO A CA 1
ATOM 835 C C . PRO A 1 102 ? -10.859 -4.062 10.492 1 95 102 PRO A C 1
ATOM 837 O O . PRO A 1 102 ? -9.953 -3.275 10.773 1 95 102 PRO A O 1
ATOM 840 N N . ALA A 1 103 ? -10.938 -5.172 11.141 1 92.62 103 ALA A N 1
ATOM 841 C CA . ALA A 1 103 ? -10.125 -5.527 12.297 1 92.62 103 ALA A CA 1
ATOM 842 C C . ALA A 1 103 ? -8.648 -5.633 11.922 1 92.62 103 ALA A C 1
ATOM 844 O O . ALA A 1 103 ? -7.766 -5.402 12.75 1 92.62 103 ALA A O 1
ATOM 845 N N . LYS A 1 104 ? -8.352 -5.922 10.703 1 92.88 104 LYS A N 1
ATOM 846 C CA . LYS A 1 104 ? -6.977 -6.148 10.258 1 92.88 104 LYS A CA 1
ATOM 847 C C . LYS A 1 104 ? -6.461 -4.973 9.438 1 92.88 104 LYS A C 1
ATOM 849 O O . LYS A 1 104 ? -5.328 -4.996 8.953 1 92.88 104 LYS A O 1
ATOM 854 N N . SER A 1 105 ? -7.32 -3.979 9.32 1 96.38 105 SER A N 1
ATOM 855 C CA . SER A 1 105 ? -6.973 -2.867 8.438 1 96.38 105 SER A CA 1
ATOM 856 C C . SER A 1 105 ? -6.332 -1.726 9.219 1 96.38 105 SER A C 1
ATOM 858 O O . SER A 1 105 ? -6.691 -1.473 10.367 1 96.38 105 SER A O 1
ATOM 860 N N . VAL A 1 106 ? -5.355 -1.095 8.594 1 98.12 106 VAL A N 1
ATOM 861 C CA . VAL A 1 106 ? -4.699 0.092 9.133 1 98.12 106 VAL A CA 1
ATOM 862 C C . VAL A 1 106 ? -4.836 1.25 8.148 1 98.12 106 VAL A C 1
ATOM 864 O O . VAL A 1 106 ? -4.586 1.086 6.949 1 98.12 106 VAL A O 1
ATOM 867 N N . LEU A 1 107 ? -5.293 2.363 8.609 1 98.75 107 LEU A N 1
ATOM 868 C CA . LEU A 1 107 ? -5.266 3.611 7.859 1 98.75 107 LEU A CA 1
ATOM 869 C C . LEU A 1 107 ? -3.92 4.312 8.023 1 98.75 107 LEU A C 1
ATOM 871 O O . LEU A 1 107 ? -3.545 4.699 9.133 1 98.75 107 LEU A O 1
ATOM 875 N N . HIS A 1 108 ? -3.221 4.418 6.938 1 98.62 108 HIS A N 1
ATOM 876 C CA . HIS A 1 108 ? -1.967 5.164 6.918 1 98.62 108 HIS A CA 1
ATOM 877 C C . HIS A 1 108 ? -2.18 6.582 6.402 1 98.62 108 HIS A C 1
ATOM 879 O O . HIS A 1 108 ? -2.705 6.773 5.301 1 98.62 108 HIS A O 1
ATOM 885 N N . LEU A 1 109 ? -1.83 7.562 7.148 1 98.75 109 LEU A N 1
ATOM 886 C CA . LEU A 1 109 ? -1.804 8.961 6.746 1 98.75 109 LEU A CA 1
ATOM 887 C C . LEU A 1 109 ? -0.372 9.484 6.68 1 98.75 109 LEU A C 1
ATOM 889 O O . LEU A 1 109 ? 0.403 9.305 7.621 1 98.75 109 LEU A O 1
ATOM 893 N N . VAL A 1 110 ? -0.048 10.078 5.562 1 97.69 110 VAL A N 1
ATOM 894 C CA . VAL A 1 110 ? 1.29 10.641 5.398 1 97.69 110 VAL A CA 1
ATOM 895 C C . VAL A 1 110 ? 1.19 12.094 4.945 1 97.69 110 VAL A C 1
ATOM 897 O O . VAL A 1 110 ? 0.555 12.391 3.93 1 97.69 110 VAL A O 1
ATOM 900 N N . VAL A 1 111 ? 1.769 12.969 5.691 1 97.31 111 VAL A N 1
ATOM 901 C CA . VAL A 1 111 ? 1.851 14.359 5.25 1 97.31 111 VAL A CA 1
ATOM 902 C C . VAL A 1 111 ? 3.084 14.547 4.371 1 97.31 111 VAL A C 1
ATOM 904 O O . VAL A 1 111 ? 4.207 14.266 4.797 1 97.31 111 VAL A O 1
ATOM 907 N N . GLU A 1 112 ? 2.832 14.992 3.178 1 94.88 112 GLU A N 1
ATOM 908 C CA . GLU A 1 112 ? 3.893 15.125 2.182 1 94.88 112 GLU A CA 1
ATOM 909 C C . GLU A 1 112 ? 3.916 16.531 1.589 1 94.88 112 GLU A C 1
ATOM 911 O O . GLU A 1 112 ? 2.904 17.234 1.607 1 94.88 112 GLU A O 1
ATOM 916 N N . ALA A 1 113 ? 5.164 16.828 1.186 1 92.31 113 ALA A N 1
ATOM 917 C CA . ALA A 1 113 ? 5.344 18.031 0.366 1 92.31 113 ALA A CA 1
ATOM 918 C C . ALA A 1 113 ? 5.695 17.656 -1.072 1 92.31 113 ALA A C 1
ATOM 920 O O . ALA A 1 113 ? 6.309 16.625 -1.32 1 92.31 113 ALA A O 1
ATOM 921 N N . ASP A 1 114 ? 5.176 18.328 -1.969 1 84.75 114 ASP A N 1
ATOM 922 C CA . ASP A 1 114 ? 5.543 18.141 -3.369 1 84.75 114 ASP A CA 1
ATOM 923 C C . ASP A 1 114 ? 6.605 19.156 -3.791 1 84.75 114 ASP A C 1
ATOM 925 O O . ASP A 1 114 ? 6.277 20.266 -4.227 1 84.75 114 ASP A O 1
ATOM 929 N N . SER A 1 115 ? 7.871 18.766 -3.484 1 73.12 115 SER A N 1
ATOM 930 C CA . SER A 1 115 ? 8.953 19.703 -3.746 1 73.12 115 SER A CA 1
ATOM 931 C C . SER A 1 115 ? 9.453 19.594 -5.184 1 73.12 115 SER A C 1
ATOM 933 O O . SER A 1 115 ? 10.484 18.969 -5.441 1 73.12 115 SER A O 1
ATOM 935 N N . SER A 1 116 ? 8.711 19.547 -6.211 1 59.56 116 SER A N 1
ATOM 936 C CA . SER A 1 116 ? 9.203 19.516 -7.582 1 59.56 116 SER A CA 1
ATOM 937 C C . SER A 1 116 ? 10.367 20.484 -7.766 1 59.56 116 SER A C 1
ATOM 939 O O . SER A 1 116 ? 11.094 20.406 -8.758 1 59.56 116 SER A O 1
ATOM 941 N N . TYR A 1 117 ? 10.625 21.359 -6.848 1 53.31 117 TYR A N 1
ATOM 942 C CA . TYR A 1 117 ? 11.594 22.406 -7.113 1 53.31 117 TYR A CA 1
ATOM 943 C C . TYR A 1 117 ? 12.969 22.031 -6.578 1 53.31 117 TYR A C 1
ATOM 945 O O . TYR A 1 117 ? 13.82 22.906 -6.375 1 53.31 117 TYR A O 1
ATOM 953 N N . GLY A 1 118 ? 13.242 20.828 -6.641 1 54.88 118 GLY A N 1
ATOM 954 C CA . GLY A 1 118 ? 14.656 20.484 -6.57 1 54.88 118 GLY A CA 1
ATOM 955 C C . GLY A 1 118 ? 15.242 20.656 -5.184 1 54.88 118 GLY A C 1
ATOM 956 O O . GLY A 1 118 ? 16.469 20.719 -5.023 1 54.88 118 GLY A O 1
ATOM 957 N N . ASN A 1 119 ? 14.484 20.938 -4.262 1 59.03 119 ASN A N 1
ATOM 958 C CA . ASN A 1 119 ? 15.211 21.047 -3.006 1 59.03 119 ASN A CA 1
ATOM 959 C C . ASN A 1 119 ? 15.469 19.672 -2.385 1 59.03 119 ASN A C 1
ATOM 961 O O . ASN A 1 119 ? 14.906 18.672 -2.824 1 59.03 119 ASN A O 1
ATOM 965 N N . ASN A 1 120 ? 16.656 19.5 -1.734 1 61.69 120 ASN A N 1
ATOM 966 C CA . ASN A 1 120 ? 17.172 18.297 -1.111 1 61.69 120 ASN A CA 1
ATOM 967 C C . ASN A 1 120 ? 16.406 17.953 0.163 1 61.69 120 ASN A C 1
ATOM 969 O O . ASN A 1 120 ? 16.875 17.172 0.995 1 61.69 120 ASN A O 1
ATOM 973 N N . LEU A 1 121 ? 15.219 18.641 0.263 1 65.88 121 LEU A N 1
ATOM 974 C CA . LEU A 1 121 ? 14.5 18.375 1.5 1 65.88 121 LEU A CA 1
ATOM 975 C C . LEU A 1 121 ? 13.625 17.125 1.355 1 65.88 121 LEU A C 1
ATOM 977 O O . LEU A 1 121 ? 13.148 16.812 0.26 1 65.88 121 LEU A O 1
ATOM 981 N N . LYS A 1 122 ? 13.508 16.453 2.564 1 78.12 122 LYS A N 1
ATOM 982 C CA . LYS A 1 122 ? 12.648 15.273 2.613 1 78.12 122 LYS A CA 1
ATOM 983 C C . LYS A 1 122 ? 11.188 15.648 2.385 1 78.12 122 LYS A C 1
ATOM 985 O O . LYS A 1 122 ? 10.672 16.578 3.02 1 78.12 122 LYS A O 1
ATOM 990 N N . ASP A 1 123 ? 10.562 15.016 1.521 1 87.62 123 ASP A N 1
ATOM 991 C CA . ASP A 1 123 ? 9.18 15.328 1.164 1 87.62 123 ASP A CA 1
ATOM 992 C C . ASP A 1 123 ? 8.203 14.766 2.195 1 87.62 123 ASP A C 1
ATOM 994 O O . ASP A 1 123 ? 7.082 15.258 2.324 1 87.62 123 ASP A O 1
ATOM 998 N N . ASN A 1 124 ? 8.648 13.797 2.918 1 90.69 124 ASN A N 1
ATOM 999 C CA . ASN A 1 124 ? 7.805 13.242 3.967 1 90.69 124 ASN A CA 1
ATOM 1000 C C . ASN A 1 124 ? 7.945 14.016 5.273 1 90.69 124 ASN A C 1
ATOM 1002 O O . ASN A 1 124 ? 9.031 14.086 5.844 1 90.69 124 ASN A O 1
ATOM 1006 N N . LEU A 1 125 ? 6.824 14.617 5.727 1 93.69 125 LEU A N 1
ATOM 1007 C CA . LEU A 1 125 ? 6.871 15.422 6.941 1 93.69 125 LEU A CA 1
ATOM 1008 C C . LEU A 1 125 ? 6.48 14.594 8.156 1 93.69 125 LEU A C 1
ATOM 1010 O O . LEU A 1 125 ? 6.715 15.008 9.297 1 93.69 125 LEU A O 1
ATOM 1014 N N . GLY A 1 126 ? 5.785 13.469 7.918 1 95.44 126 GLY A N 1
ATOM 1015 C CA . GLY A 1 126 ? 5.391 12.625 9.039 1 95.44 126 GLY A CA 1
ATOM 1016 C C . GLY A 1 126 ? 4.262 11.672 8.695 1 95.44 126 GLY A C 1
ATOM 1017 O O . GLY A 1 126 ? 3.473 11.93 7.789 1 95.44 126 GLY A O 1
ATOM 1018 N N . ASP A 1 127 ? 4.203 10.555 9.547 1 95.62 127 ASP A N 1
ATOM 1019 C CA . ASP A 1 127 ? 3.242 9.477 9.328 1 95.62 127 ASP A CA 1
ATOM 1020 C C . ASP A 1 127 ? 2.322 9.312 10.539 1 95.62 127 ASP A C 1
ATOM 1022 O O . ASP A 1 127 ? 2.738 9.531 11.68 1 95.62 127 ASP A O 1
ATOM 1026 N N . VAL A 1 128 ? 1.12 8.984 10.258 1 97.94 128 VAL A N 1
ATOM 1027 C CA . VAL A 1 128 ? 0.154 8.562 11.266 1 97.94 128 VAL A CA 1
ATOM 1028 C C . VAL A 1 128 ? -0.477 7.234 10.859 1 97.94 128 VAL A C 1
ATOM 1030 O O . VAL A 1 128 ? -1.002 7.105 9.75 1 97.94 128 VAL A O 1
ATOM 1033 N N . ASP A 1 129 ? -0.391 6.215 11.758 1 97.94 129 ASP A N 1
ATOM 1034 C CA . ASP A 1 129 ? -1.063 4.934 11.547 1 97.94 129 ASP A CA 1
ATOM 1035 C C . ASP A 1 129 ? -2.213 4.75 12.539 1 97.94 129 ASP A C 1
ATOM 1037 O O . ASP A 1 129 ? -2.021 4.867 13.75 1 97.94 129 ASP A O 1
ATOM 1041 N N . ILE A 1 130 ? -3.359 4.52 12 1 98.62 130 ILE A N 1
ATOM 1042 C CA . ILE A 1 130 ? -4.539 4.336 12.836 1 98.62 130 ILE A CA 1
ATOM 1043 C C . ILE A 1 130 ? -5.129 2.945 12.602 1 98.62 130 ILE A C 1
ATOM 1045 O O . ILE A 1 130 ? -5.461 2.592 11.469 1 98.62 130 ILE A O 1
ATOM 1049 N N . ARG A 1 131 ? -5.266 2.184 13.664 1 98.31 131 ARG A N 1
ATOM 1050 C CA . ARG A 1 131 ? -5.945 0.896 13.547 1 98.31 131 ARG A CA 1
ATOM 1051 C C . ARG A 1 131 ? -7.445 1.085 13.336 1 98.31 131 ARG A C 1
ATOM 1053 O O . ARG A 1 131 ? -8.117 1.726 14.148 1 98.31 131 ARG A O 1
ATOM 1060 N N . VAL A 1 132 ? -7.941 0.484 12.289 1 97.94 132 VAL A N 1
ATOM 1061 C CA . VAL A 1 132 ? -9.359 0.651 11.992 1 97.94 132 VAL A CA 1
ATOM 1062 C C . VAL A 1 132 ? -10.203 -0.011 13.078 1 97.94 132 VAL A C 1
ATOM 1064 O O . VAL A 1 132 ? -11.297 0.453 13.391 1 97.94 132 VAL A O 1
ATOM 1067 N N . ALA A 1 133 ? -9.672 -1.045 13.68 1 96.88 133 ALA A N 1
ATOM 1068 C CA . ALA A 1 133 ? -10.352 -1.711 14.797 1 96.88 133 ALA A CA 1
ATOM 1069 C C . ALA A 1 133 ? -10.719 -0.713 15.891 1 96.88 133 ALA A C 1
ATOM 1071 O O . ALA A 1 133 ? -11.773 -0.832 16.516 1 96.88 133 ALA A O 1
ATOM 1072 N N . ASP A 1 134 ? -9.828 0.259 16.156 1 97.44 134 ASP A N 1
ATOM 1073 C CA . ASP A 1 134 ? -10.102 1.271 17.172 1 97.44 134 ASP A CA 1
ATOM 1074 C C . ASP A 1 134 ? -11.273 2.162 16.766 1 97.44 134 ASP A C 1
ATOM 1076 O O . ASP A 1 134 ? -12.07 2.572 17.609 1 97.44 134 ASP A O 1
ATOM 1080 N N . VAL A 1 135 ? -11.359 2.467 15.5 1 97.44 135 VAL A N 1
ATOM 1081 C CA . VAL A 1 135 ? -12.453 3.297 15 1 97.44 135 VAL A CA 1
ATOM 1082 C C . VAL A 1 135 ? -13.773 2.541 15.117 1 97.44 135 VAL A C 1
ATOM 1084 O O . VAL A 1 135 ? -14.805 3.127 15.453 1 97.44 135 VAL A O 1
ATOM 1087 N N . VAL A 1 136 ? -13.703 1.253 14.734 1 95.88 136 VAL A N 1
ATOM 1088 C CA . VAL A 1 136 ? -14.883 0.407 14.836 1 95.88 136 VAL A CA 1
ATOM 1089 C C . VAL A 1 136 ? -15.391 0.402 16.281 1 95.88 136 VAL A C 1
ATOM 1091 O O . VAL A 1 136 ? -16.594 0.541 16.516 1 95.88 136 VAL A O 1
ATOM 1094 N N . LYS A 1 137 ? -14.5 0.227 17.156 1 95.5 137 LYS A N 1
ATOM 1095 C CA . LYS A 1 137 ? -14.852 0.169 18.578 1 95.5 137 LYS A CA 1
ATOM 1096 C C . LYS A 1 137 ? -15.422 1.502 19.062 1 95.5 137 LYS A C 1
ATOM 1098 O O . LYS A 1 137 ? -16.438 1.536 19.75 1 95.5 137 LYS A O 1
ATOM 1103 N N . GLU A 1 138 ? -14.766 2.623 18.719 1 96.38 138 GLU A N 1
ATOM 1104 C CA . GLU A 1 138 ? -15.133 3.941 19.219 1 96.38 138 GLU A CA 1
ATOM 1105 C C . GLU A 1 138 ? -16.266 4.555 18.391 1 96.38 138 GLU A C 1
ATOM 1107 O O . GLU A 1 138 ? -16.906 5.516 18.828 1 96.38 138 GLU A O 1
ATOM 1112 N N . LYS A 1 139 ? -16.469 4.047 17.188 1 95.75 139 LYS A N 1
ATOM 1113 C CA . LYS A 1 139 ? -17.484 4.473 16.234 1 95.75 139 LYS A CA 1
ATOM 1114 C C . LYS A 1 139 ? -17.188 5.863 15.688 1 95.75 139 LYS A C 1
ATOM 1116 O O . LYS A 1 139 ? -17.5 6.16 14.539 1 95.75 139 LYS A O 1
ATOM 1121 N N . HIS A 1 140 ? -16.719 6.707 16.547 1 98 140 HIS A N 1
ATOM 1122 C CA . HIS A 1 140 ? -16.391 8.078 16.188 1 98 140 HIS A CA 1
ATOM 1123 C C . HIS A 1 140 ? -15.133 8.555 16.891 1 98 140 HIS A C 1
ATOM 1125 O O . HIS A 1 140 ? -15.047 8.5 18.125 1 98 140 HIS A O 1
ATOM 1131 N N . MET A 1 141 ? -14.141 8.938 16.094 1 98.56 141 MET A N 1
ATOM 1132 C CA . MET A 1 141 ? -12.891 9.5 16.609 1 98.56 141 MET A CA 1
ATOM 1133 C C . MET A 1 141 ? -12.602 10.859 15.984 1 98.56 141 MET A C 1
ATOM 1135 O O . MET A 1 141 ? -12.727 11.023 14.773 1 98.56 141 MET A O 1
ATOM 1139 N N . ASN A 1 142 ? -12.266 11.828 16.781 1 98.56 142 ASN A N 1
ATOM 1140 C CA . ASN A 1 142 ? -11.93 13.18 16.359 1 98.56 142 ASN A CA 1
ATOM 1141 C C . ASN A 1 142 ? -10.727 13.727 17.125 1 98.56 142 ASN A C 1
ATOM 1143 O O . ASN A 1 142 ? -10.875 14.266 18.234 1 98.56 142 ASN A O 1
ATOM 1147 N N . TYR A 1 143 ? -9.5 13.508 16.578 1 98.62 143 TYR A N 1
ATOM 1148 C CA . TYR A 1 143 ? -8.281 13.75 17.344 1 98.62 143 TYR A CA 1
ATOM 1149 C C . TYR A 1 143 ? -7.273 14.539 16.516 1 98.62 143 TYR A C 1
ATOM 1151 O O . TYR A 1 143 ? -7.387 14.609 15.289 1 98.62 143 TYR A O 1
ATOM 1159 N N . TRP A 1 144 ? -6.355 15.219 17.234 1 98.69 144 TRP A N 1
ATOM 1160 C CA . TRP A 1 144 ? -5.105 15.711 16.656 1 98.69 144 TRP A CA 1
ATOM 1161 C C . TRP A 1 144 ? -4.004 14.664 16.781 1 98.69 144 TRP A C 1
ATOM 1163 O O . TRP A 1 144 ? -3.756 14.141 17.875 1 98.69 144 TRP A O 1
ATOM 1173 N N . TYR A 1 145 ? -3.473 14.312 15.719 1 98.62 145 TYR A N 1
ATOM 1174 C CA . TYR A 1 145 ? -2.338 13.391 15.703 1 98.62 145 TYR A CA 1
ATOM 1175 C C . TYR A 1 145 ? -1.032 14.141 15.469 1 98.62 145 TYR A C 1
ATOM 1177 O O . TYR A 1 145 ? -0.972 15.047 14.641 1 98.62 145 TYR A O 1
ATOM 1185 N N . LYS A 1 146 ? 0.013 13.781 16.141 1 98.19 146 LYS A N 1
ATOM 1186 C CA . LYS A 1 146 ? 1.324 14.398 15.953 1 98.19 146 LYS A CA 1
ATOM 1187 C C . LYS A 1 146 ? 1.934 14 14.609 1 98.19 146 LYS A C 1
ATOM 1189 O O . LYS A 1 146 ? 1.907 12.828 14.234 1 98.19 146 LYS A O 1
ATOM 1194 N N . VAL A 1 147 ? 2.49 14.961 13.906 1 96.56 147 VAL A N 1
ATOM 1195 C CA . VAL A 1 147 ? 3.197 14.766 12.648 1 96.56 147 VAL A CA 1
ATOM 1196 C C . VAL A 1 147 ? 4.41 15.688 12.594 1 96.56 147 VAL A C 1
ATOM 1198 O O . VAL A 1 147 ? 4.27 16.891 12.383 1 96.56 147 VAL A O 1
ATOM 1201 N N . GLY A 1 148 ? 5.551 15.109 12.625 1 94.06 148 GLY A N 1
ATOM 1202 C CA . GLY A 1 148 ? 6.734 15.953 12.664 1 94.06 148 GLY A CA 1
ATOM 1203 C C . GLY A 1 148 ? 6.68 17 13.758 1 94.06 148 GLY A C 1
ATOM 1204 O O . GLY A 1 148 ? 6.504 16.672 14.938 1 94.06 148 GLY A O 1
ATOM 1205 N N . THR A 1 149 ? 6.781 18.219 13.305 1 93.56 149 THR A N 1
ATOM 1206 C CA . THR A 1 149 ? 6.797 19.344 14.234 1 93.56 149 THR A CA 1
ATOM 1207 C C . THR A 1 149 ? 5.375 19.797 14.555 1 93.56 149 THR A C 1
ATOM 1209 O O . THR A 1 149 ? 5.164 20.578 15.484 1 93.56 149 THR A O 1
ATOM 1212 N N . GLY A 1 150 ? 4.434 19.344 13.844 1 97.62 150 GLY A N 1
ATOM 1213 C CA . GLY A 1 150 ? 3.064 19.797 13.992 1 97.62 150 GLY A CA 1
ATOM 1214 C C . GLY A 1 150 ? 2.08 18.688 14.273 1 97.62 150 GLY A C 1
ATOM 1215 O O . GLY A 1 150 ? 2.422 17.703 14.953 1 97.62 150 GLY A O 1
ATOM 1216 N N . ARG A 1 151 ? 0.812 19.031 13.922 1 98.31 151 ARG A N 1
ATOM 1217 C CA . ARG A 1 151 ? -0.238 18.047 14.148 1 98.31 151 ARG A CA 1
ATOM 1218 C C . ARG A 1 151 ? -1.265 18.062 13.016 1 98.31 151 ARG A C 1
ATOM 1220 O O . ARG A 1 151 ? -1.383 19.062 12.297 1 98.31 151 ARG A O 1
ATOM 1227 N N . LEU A 1 152 ? -1.929 16.984 12.828 1 98.75 152 LEU A N 1
ATOM 1228 C CA . LEU A 1 152 ? -2.961 16.766 11.82 1 98.75 152 LEU A CA 1
ATOM 1229 C C . LEU A 1 152 ? -4.305 16.469 12.469 1 98.75 152 LEU A C 1
ATOM 1231 O O . LEU A 1 152 ? -4.402 15.578 13.312 1 98.75 152 LEU A O 1
ATOM 1235 N N . HIS A 1 153 ? -5.312 17.266 12.156 1 98.94 153 HIS A N 1
ATOM 1236 C CA . HIS A 1 153 ? -6.66 17.062 12.68 1 98.94 153 HIS A CA 1
ATOM 1237 C C . HIS A 1 153 ? -7.457 16.109 11.797 1 98.94 153 HIS A C 1
ATOM 1239 O O . HIS A 1 153 ? -7.762 16.422 10.648 1 98.94 153 HIS A O 1
ATOM 1245 N N . VAL A 1 154 ? -7.797 14.906 12.414 1 98.88 154 VAL A N 1
ATOM 1246 C CA . VAL A 1 154 ? -8.461 13.836 11.68 1 98.88 154 VAL A CA 1
ATOM 1247 C C . VAL A 1 154 ? -9.734 13.422 12.406 1 98.88 154 VAL A C 1
ATOM 1249 O O . VAL A 1 154 ? -9.734 13.266 13.633 1 98.88 154 VAL A O 1
ATOM 1252 N N . GLU A 1 155 ? -10.758 13.359 11.633 1 98.94 155 GLU A N 1
ATOM 1253 C CA . GLU A 1 155 ? -12.023 12.828 12.133 1 98.94 155 GLU A CA 1
ATOM 1254 C C . GLU A 1 155 ? -12.406 11.531 11.414 1 98.94 155 GLU A C 1
ATOM 1256 O O . GLU A 1 155 ? -12.312 11.445 10.188 1 98.94 155 GLU A O 1
ATOM 1261 N N . LEU A 1 156 ? -12.781 10.516 12.188 1 98.88 156 LEU A N 1
ATOM 1262 C CA . LEU A 1 156 ? -13.094 9.195 11.656 1 98.88 156 LEU A CA 1
ATOM 1263 C C . LEU A 1 156 ? -14.461 8.727 12.133 1 98.88 156 LEU A C 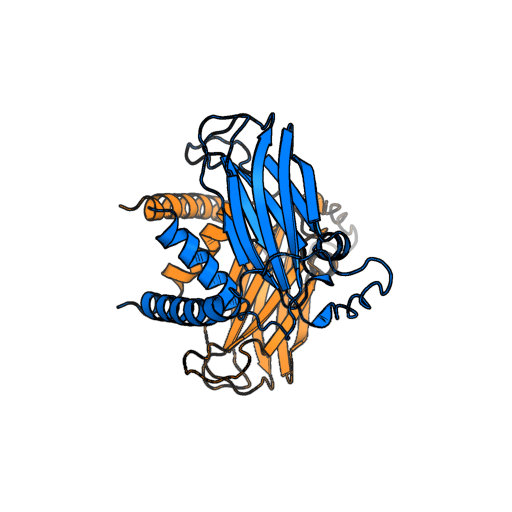1
ATOM 1265 O O . LEU A 1 156 ? -14.789 8.867 13.312 1 98.88 156 LEU A O 1
ATOM 1269 N N . LEU A 1 157 ? -15.234 8.266 11.227 1 98.62 157 LEU A N 1
ATOM 1270 C CA . LEU A 1 157 ? -16.531 7.676 11.523 1 98.62 157 LEU A CA 1
ATOM 1271 C C . LEU A 1 157 ? -16.625 6.266 10.953 1 98.62 157 LEU A C 1
ATOM 1273 O O . LEU A 1 157 ? -16.172 6.008 9.836 1 98.62 157 LEU A O 1
ATOM 1277 N N . TRP A 1 158 ? -17.234 5.348 11.727 1 97.44 158 TRP A N 1
ATOM 1278 C CA . TRP A 1 158 ? -17.453 3.977 11.273 1 97.44 158 TRP A CA 1
ATOM 1279 C C . TRP A 1 158 ? -18.938 3.693 11.086 1 97.44 158 TRP A C 1
ATOM 1281 O O . TRP A 1 158 ? -19.75 4.008 11.961 1 97.44 158 TRP A O 1
ATOM 1291 N N . GLU A 1 159 ? -19.297 3.145 9.945 1 96.56 159 GLU A N 1
ATOM 1292 C CA . GLU A 1 159 ? -20.641 2.676 9.641 1 96.56 159 GLU A CA 1
ATOM 1293 C C . GLU A 1 159 ? -20.656 1.187 9.312 1 96.56 159 GLU A C 1
ATOM 1295 O O . GLU A 1 159 ? -20.328 0.794 8.188 1 96.56 159 GLU A O 1
ATOM 1300 N N . PRO A 1 160 ? -21.094 0.412 10.227 1 94.44 160 PRO A N 1
ATOM 1301 C CA . PRO A 1 160 ? -21.094 -1.029 9.969 1 94.44 160 PRO A CA 1
ATOM 1302 C C . PRO A 1 160 ? -22.078 -1.42 8.859 1 94.44 160 PRO A C 1
ATOM 1304 O O . PRO A 1 160 ? -23.109 -0.766 8.68 1 94.44 160 PRO A O 1
ATOM 1307 N N . SER A 1 161 ? -21.656 -2.449 8.102 1 93.12 161 SER A N 1
ATOM 1308 C CA . SER A 1 161 ? -22.547 -2.969 7.07 1 93.12 161 SER A CA 1
ATOM 1309 C C . SER A 1 161 ? -23.453 -4.062 7.617 1 93.12 161 SER A C 1
ATOM 1311 O O . SER A 1 161 ? -23.031 -4.883 8.43 1 93.12 161 SER A O 1
ATOM 1313 N N . ALA A 1 162 ? -24.719 -4.031 7.09 1 89 162 ALA A N 1
ATOM 1314 C CA . ALA A 1 162 ? -25.672 -5.059 7.488 1 89 162 ALA A CA 1
ATOM 1315 C C . ALA A 1 162 ? -25.484 -6.336 6.672 1 89 162 ALA A C 1
ATOM 1317 O O . ALA A 1 162 ? -25.969 -7.402 7.055 1 89 162 ALA A O 1
ATOM 1318 N N . VAL A 1 163 ? -24.953 -6.203 5.594 1 87.12 163 VAL A N 1
ATOM 1319 C CA . VAL A 1 163 ? -24.641 -7.324 4.711 1 87.12 163 VAL A CA 1
ATOM 1320 C C . VAL A 1 163 ? -23.141 -7.398 4.469 1 87.12 163 VAL A C 1
ATOM 1322 O O . VAL A 1 163 ? -22.453 -6.371 4.461 1 87.12 163 VAL A O 1
ATOM 1325 N N . PRO A 1 164 ? -22.672 -8.625 4.242 1 88.62 164 PRO A N 1
ATOM 1326 C CA . PRO A 1 164 ? -21.234 -8.727 3.992 1 88.62 164 PRO A CA 1
ATOM 1327 C C . PRO A 1 164 ? -20.766 -7.832 2.84 1 88.62 164 PRO A C 1
ATOM 1329 O O . PRO A 1 164 ? -21.406 -7.812 1.78 1 88.62 164 PRO A O 1
ATOM 1332 N N . VAL A 1 165 ? -19.672 -7.164 3.168 1 90.38 165 VAL A N 1
ATOM 1333 C CA . VAL A 1 165 ? -19.141 -6.23 2.184 1 90.38 165 VAL A CA 1
ATOM 1334 C C . VAL A 1 165 ? -18.219 -6.977 1.217 1 90.38 165 VAL A C 1
ATOM 1336 O O . VAL A 1 165 ? -17.391 -7.785 1.637 1 90.38 165 VAL A O 1
ATOM 1339 N N . LYS A 1 166 ? -18.484 -6.789 -0.039 1 84.19 166 LYS A N 1
ATOM 1340 C CA . LYS A 1 166 ? -17.562 -7.273 -1.056 1 84.19 166 LYS A CA 1
ATOM 1341 C C . LYS A 1 166 ? -16.656 -6.148 -1.563 1 84.19 166 LYS A C 1
ATOM 1343 O O . LYS A 1 166 ? -17.156 -5.133 -2.057 1 84.19 166 LYS A O 1
ATOM 1348 N N . THR A 1 167 ? -15.406 -6.359 -1.356 1 87.75 167 THR A N 1
ATOM 1349 C CA . THR A 1 167 ? -14.477 -5.34 -1.833 1 87.75 167 THR A CA 1
ATOM 1350 C C . THR A 1 167 ? -13.883 -5.738 -3.18 1 87.75 167 THR A C 1
ATOM 1352 O O . THR A 1 167 ? -13.891 -6.918 -3.543 1 87.75 167 THR A O 1
ATOM 1355 N N . LYS A 1 168 ? -13.383 -4.77 -3.922 1 86.56 168 LYS A N 1
ATOM 1356 C CA . LYS A 1 168 ? -12.656 -5.012 -5.164 1 86.56 168 LYS A CA 1
ATOM 1357 C C . LYS A 1 168 ? -11.367 -5.793 -4.902 1 86.56 168 LYS A C 1
ATOM 1359 O O . LYS A 1 168 ? -10.875 -5.824 -3.775 1 86.56 168 LYS A O 1
ATOM 1364 N N . SER A 1 169 ? -10.883 -6.465 -6.02 1 89.81 169 SER A N 1
ATOM 1365 C CA . SER A 1 169 ? -9.562 -7.086 -5.906 1 89.81 169 SER A CA 1
ATOM 1366 C C . SER A 1 169 ? -8.492 -6.055 -5.574 1 89.81 169 SER A C 1
ATOM 1368 O O . SER A 1 169 ? -8.703 -4.852 -5.762 1 89.81 169 SER A O 1
ATOM 1370 N N . LYS A 1 170 ? -7.402 -6.488 -5.121 1 93.56 170 LYS A N 1
ATOM 1371 C CA . LYS A 1 170 ? -6.312 -5.598 -4.727 1 93.56 170 LYS A CA 1
ATOM 1372 C C . LYS A 1 170 ? -5.789 -4.809 -5.922 1 93.56 170 LYS A C 1
ATOM 1374 O O . LYS A 1 170 ? -5.555 -3.602 -5.824 1 93.56 170 LYS A O 1
ATOM 1379 N N . PHE A 1 171 ? -5.676 -5.492 -7.012 1 92.62 171 PHE A N 1
ATOM 1380 C CA . PHE A 1 171 ? -5.227 -4.828 -8.234 1 92.62 171 PHE A CA 1
ATOM 1381 C C . PHE A 1 171 ? -6.223 -3.76 -8.664 1 92.62 171 PHE A C 1
ATOM 1383 O O . PHE A 1 171 ? -5.828 -2.664 -9.07 1 92.62 171 PHE A O 1
ATOM 1390 N N . MET A 1 172 ? -7.418 -4.105 -8.555 1 91.44 172 MET A N 1
ATOM 1391 C CA . MET A 1 172 ? -8.445 -3.148 -8.953 1 91.44 172 MET A CA 1
ATOM 1392 C C . MET A 1 172 ? -8.477 -1.953 -8.008 1 91.44 172 MET A C 1
ATOM 1394 O O . MET A 1 172 ? -8.75 -0.829 -8.43 1 91.44 172 MET A O 1
ATOM 1398 N N . GLN A 1 173 ? -8.312 -2.182 -6.723 1 93.12 173 GLN A N 1
ATOM 1399 C CA . GLN A 1 173 ? -8.203 -1.063 -5.789 1 93.12 173 GLN A CA 1
ATOM 1400 C C . GLN A 1 173 ? -7.09 -0.107 -6.207 1 93.12 173 GLN A C 1
ATOM 1402 O O . GLN A 1 173 ? -7.285 1.11 -6.227 1 93.12 173 GLN A O 1
ATOM 1407 N N . PHE A 1 174 ? -5.969 -0.712 -6.598 1 94.12 174 PHE A N 1
ATOM 1408 C CA . PHE A 1 174 ? -4.844 0.088 -7.066 1 94.12 174 PHE A CA 1
ATOM 1409 C C . PHE A 1 174 ? -5.219 0.863 -8.328 1 94.12 174 PHE A C 1
ATOM 1411 O O . PHE A 1 174 ? -4.98 2.068 -8.414 1 94.12 174 PHE A O 1
ATOM 1418 N N . MET A 1 175 ? -5.809 0.219 -9.195 1 90.25 175 MET A N 1
ATOM 1419 C CA . MET A 1 175 ? -6.168 0.839 -10.469 1 90.25 175 MET A CA 1
ATOM 1420 C C . MET A 1 175 ? -7.164 1.975 -10.266 1 90.25 175 MET A C 1
ATOM 1422 O O . MET A 1 175 ? -7.074 3.012 -10.922 1 90.25 175 MET A O 1
ATOM 1426 N N . THR A 1 176 ? -8.086 1.737 -9.422 1 91.5 176 THR A N 1
ATOM 1427 C CA . THR A 1 176 ? -9.055 2.783 -9.117 1 91.5 176 THR A CA 1
ATOM 1428 C C . THR A 1 176 ? -8.375 3.992 -8.492 1 91.5 176 THR A C 1
ATOM 1430 O 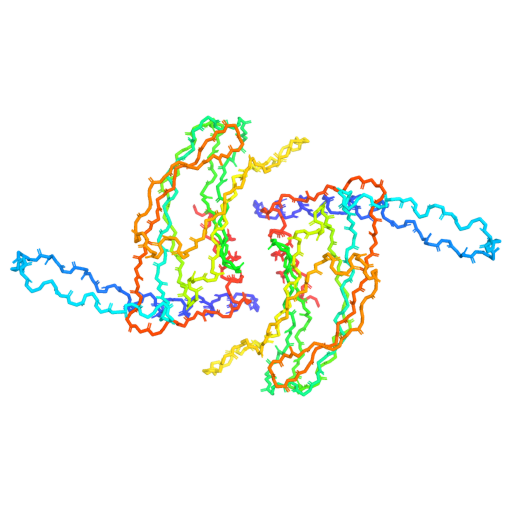O . THR A 1 176 ? -8.703 5.137 -8.812 1 91.5 176 THR A O 1
ATOM 1433 N N . SER A 1 177 ? -7.438 3.709 -7.605 1 93.31 177 SER A N 1
ATOM 1434 C CA . SER A 1 177 ? -6.66 4.781 -6.992 1 93.31 177 SER A CA 1
ATOM 1435 C C . SER A 1 177 ? -5.91 5.59 -8.047 1 93.31 177 SER A C 1
ATOM 1437 O O . SER A 1 177 ? -5.91 6.824 -8.008 1 93.31 177 SER A O 1
ATOM 1439 N N . THR A 1 178 ? -5.258 4.91 -8.961 1 89.88 178 THR A N 1
ATOM 1440 C CA . THR A 1 178 ? -4.504 5.539 -10.039 1 89.88 178 THR A CA 1
ATOM 1441 C C . THR A 1 178 ? -5.418 6.402 -10.906 1 89.88 178 THR A C 1
ATOM 1443 O O . THR A 1 178 ? -5.066 7.535 -11.25 1 89.88 178 THR A O 1
ATOM 1446 N N . TYR A 1 179 ? -6.488 5.914 -11.148 1 85.25 179 TYR A N 1
ATOM 1447 C CA . TYR A 1 179 ? -7.457 6.625 -11.977 1 85.25 179 TYR A CA 1
ATOM 1448 C C . TYR A 1 179 ? -7.91 7.91 -11.297 1 85.25 179 TYR A C 1
ATOM 1450 O O . TYR A 1 179 ? -7.93 8.977 -11.922 1 85.25 179 TYR A O 1
ATOM 1458 N N . ASN A 1 180 ? -8.297 7.793 -10.078 1 84 180 ASN A N 1
ATOM 1459 C CA . ASN A 1 180 ? -8.773 8.945 -9.32 1 84 180 ASN A CA 1
ATOM 1460 C C . ASN A 1 180 ? -7.703 10.031 -9.227 1 84 180 ASN A C 1
ATOM 1462 O O . ASN A 1 180 ? -8.023 11.227 -9.266 1 84 180 ASN A O 1
ATOM 1466 N N . TYR A 1 181 ? -6.531 9.578 -9.164 1 83.56 181 TYR A N 1
ATOM 1467 C CA . TYR A 1 181 ? -5.445 10.547 -9.047 1 83.56 181 TYR A CA 1
ATOM 1468 C C . TYR A 1 181 ? -5.156 11.203 -10.391 1 83.56 181 TYR A C 1
ATOM 1470 O O . TYR A 1 181 ? -4.906 12.406 -10.461 1 83.56 181 TYR A O 1
ATOM 1478 N N . THR A 1 182 ? -5.121 10.438 -11.422 1 78.81 182 THR A N 1
ATOM 1479 C CA . THR A 1 182 ? -4.707 10.914 -12.734 1 78.81 182 THR A CA 1
ATOM 1480 C C . THR A 1 182 ? -5.809 11.758 -13.375 1 78.81 182 THR A C 1
ATOM 1482 O O . THR A 1 182 ? -5.523 12.75 -14.047 1 78.81 182 THR A O 1
ATOM 1485 N N . PHE A 1 183 ? -6.988 11.414 -13.195 1 71.94 183 PHE A N 1
ATOM 1486 C CA . PHE A 1 183 ? -8.039 12.062 -13.977 1 71.94 183 PHE A CA 1
ATOM 1487 C C . PHE A 1 183 ? -8.875 12.992 -13.094 1 71.94 183 PHE A C 1
ATOM 1489 O O . PHE A 1 183 ? -9.555 13.891 -13.594 1 71.94 183 PHE A O 1
ATOM 1496 N N . HIS A 1 184 ? -9.078 12.734 -11.953 1 58.16 184 HIS A N 1
ATOM 1497 C CA . HIS A 1 184 ? -9.945 13.586 -11.148 1 58.16 184 HIS A CA 1
ATOM 1498 C C . HIS A 1 184 ? -9.188 14.773 -10.578 1 58.16 184 HIS A C 1
ATOM 1500 O O . HIS A 1 184 ? -9.75 15.844 -10.391 1 58.16 184 HIS A O 1
ATOM 1506 N N . LYS A 1 185 ? -8.031 14.695 -9.984 1 56.5 185 LYS A N 1
ATOM 1507 C CA . LYS A 1 185 ? -7.512 15.898 -9.336 1 56.5 185 LYS A CA 1
ATOM 1508 C C . LYS A 1 185 ? -7.117 16.953 -10.359 1 56.5 185 LYS A C 1
ATOM 1510 O O . LYS A 1 185 ? -6.824 18.094 -10.008 1 56.5 185 LYS A O 1
ATOM 1515 N N . GLY A 1 186 ? -7.059 16.797 -11.719 1 39.22 186 GLY A N 1
ATOM 1516 C CA . GLY A 1 186 ? -6.902 17.906 -12.641 1 39.22 186 GLY A CA 1
ATOM 1517 C C . GLY A 1 186 ? -8.07 18.875 -12.617 1 39.22 186 GLY A C 1
ATOM 1518 O O . GLY A 1 186 ? -8.039 19.906 -13.289 1 39.22 186 GLY A O 1
ATOM 1519 N N . SER A 1 187 ? -9.219 18.516 -12.25 1 32.97 187 SER A N 1
ATOM 1520 C CA . SER A 1 187 ? -10.125 19.656 -12.344 1 32.97 187 SER A CA 1
ATOM 1521 C C . SER A 1 187 ? -9.969 20.594 -11.156 1 32.97 187 SER A C 1
ATOM 1523 O O . SER A 1 187 ? -9.602 20.156 -10.062 1 32.97 187 SER A O 1
ATOM 1525 N N . MET B 1 1 ? 1.693 19.75 -22.578 1 31.66 1 MET B N 1
ATOM 1526 C CA . MET B 1 1 ? 2.395 18.641 -21.938 1 31.66 1 MET B CA 1
ATOM 1527 C C . MET B 1 1 ? 1.959 18.5 -20.484 1 31.66 1 MET B C 1
ATOM 1529 O O . MET B 1 1 ? 2.051 19.453 -19.703 1 31.66 1 MET B O 1
ATOM 1533 N N . SER B 1 2 ? 1.142 17.562 -20.203 1 39.22 2 SER B N 1
ATOM 1534 C CA . SER B 1 2 ? 0.349 17.625 -18.984 1 39.22 2 SER B CA 1
ATOM 1535 C C . SER B 1 2 ? 1.221 17.438 -17.75 1 39.22 2 SER B C 1
ATOM 1537 O O . SER B 1 2 ? 2.305 16.844 -17.828 1 39.22 2 SER B O 1
ATOM 1539 N N . ASP B 1 3 ? 0.888 18.266 -16.859 1 42.81 3 ASP B N 1
ATOM 1540 C CA . ASP B 1 3 ? 1.549 18.312 -15.562 1 42.81 3 ASP B CA 1
ATOM 1541 C C . ASP B 1 3 ? 1.895 16.906 -15.07 1 42.81 3 ASP B C 1
ATOM 1543 O O . ASP B 1 3 ? 2.887 16.719 -14.359 1 42.81 3 ASP B O 1
ATOM 1547 N N . ILE B 1 4 ? 1.203 16.016 -15.57 1 41.56 4 ILE B N 1
ATOM 1548 C CA . ILE B 1 4 ? 1.409 14.609 -15.219 1 41.56 4 ILE B CA 1
ATOM 1549 C C . ILE B 1 4 ? 2.67 14.086 -15.898 1 41.56 4 ILE B C 1
ATOM 1551 O O . ILE B 1 4 ? 3.461 13.367 -15.289 1 41.56 4 ILE B O 1
ATOM 1555 N N . VAL B 1 5 ? 2.822 14.484 -17.219 1 46.12 5 VAL B N 1
ATOM 1556 C CA . VAL B 1 5 ? 3.996 14.039 -17.953 1 46.12 5 VAL B CA 1
ATOM 1557 C C . VAL B 1 5 ? 5.262 14.602 -17.312 1 46.12 5 VAL B C 1
ATOM 1559 O O . VAL B 1 5 ? 6.25 13.883 -17.141 1 46.12 5 VAL B O 1
ATOM 1562 N N . ILE B 1 6 ? 5.062 15.797 -16.906 1 45.25 6 ILE B N 1
ATOM 1563 C CA . ILE B 1 6 ? 6.223 16.453 -16.312 1 45.25 6 ILE B CA 1
ATOM 1564 C C . ILE B 1 6 ? 6.566 15.789 -14.977 1 45.25 6 ILE B C 1
ATOM 1566 O O . ILE B 1 6 ? 7.738 15.516 -14.695 1 45.25 6 ILE B O 1
ATOM 1570 N N . ALA B 1 7 ? 5.551 15.539 -14.203 1 45.62 7 ALA B N 1
ATOM 1571 C CA . ALA B 1 7 ? 5.797 14.914 -12.906 1 45.62 7 ALA B CA 1
ATOM 1572 C C . ALA B 1 7 ? 6.387 13.516 -13.07 1 45.62 7 ALA B C 1
ATOM 1574 O O . ALA B 1 7 ? 7.312 13.141 -12.352 1 45.62 7 ALA B O 1
ATOM 1575 N N . LEU B 1 8 ? 5.836 12.891 -14.102 1 46.34 8 LEU B N 1
ATOM 1576 C CA . LEU B 1 8 ? 6.297 11.539 -14.414 1 46.34 8 LEU B CA 1
ATOM 1577 C C . LEU B 1 8 ? 7.719 11.555 -14.961 1 46.34 8 LEU B C 1
ATOM 1579 O O . LEU B 1 8 ? 8.547 10.719 -14.594 1 46.34 8 LEU B O 1
ATOM 1583 N N . GLU B 1 9 ? 8.008 12.57 -15.781 1 47.16 9 GLU B N 1
ATOM 1584 C CA . GLU B 1 9 ? 9.344 12.734 -16.344 1 47.16 9 GLU B CA 1
ATOM 1585 C C . GLU B 1 9 ? 10.367 13.047 -15.258 1 47.16 9 GLU B C 1
ATOM 1587 O O . GLU B 1 9 ? 11.5 12.547 -15.289 1 47.16 9 GLU B O 1
ATOM 1592 N N . THR B 1 10 ? 9.922 13.719 -14.344 1 44.5 10 THR B N 1
ATOM 1593 C CA . THR B 1 10 ? 10.805 14.078 -13.242 1 44.5 10 THR B CA 1
ATOM 1594 C C . THR B 1 10 ? 11.117 12.867 -12.375 1 44.5 10 THR B C 1
ATOM 1596 O O . THR B 1 10 ? 12.266 12.656 -11.977 1 44.5 10 THR B O 1
ATOM 1599 N N . ALA B 1 11 ? 10.164 12.133 -12.211 1 45.56 11 ALA B N 1
ATOM 1600 C CA . ALA B 1 11 ? 10.344 10.922 -11.422 1 45.56 11 ALA B CA 1
ATOM 1601 C C . ALA B 1 11 ? 11.297 9.945 -12.109 1 45.56 11 ALA B C 1
ATOM 1603 O O . ALA B 1 11 ? 12.141 9.336 -11.469 1 45.56 11 ALA B O 1
ATOM 1604 N N . LEU B 1 12 ? 11.211 9.844 -13.477 1 45.72 12 LEU B N 1
ATOM 1605 C CA . LEU B 1 12 ? 12.055 8.969 -14.289 1 45.72 12 LEU B CA 1
ATOM 1606 C C . LEU B 1 12 ? 13.508 9.445 -14.273 1 45.72 12 LEU B C 1
ATOM 1608 O O . LEU B 1 12 ? 14.43 8.633 -14.219 1 45.72 12 LEU B O 1
ATOM 1612 N N . ARG B 1 13 ? 13.742 10.711 -14.359 1 45.41 13 ARG B N 1
ATOM 1613 C CA . ARG B 1 13 ? 15.086 11.297 -14.359 1 45.41 13 ARG B CA 1
ATOM 1614 C C . ARG B 1 13 ? 15.789 11.047 -13.039 1 45.41 13 ARG B C 1
ATOM 1616 O O . ARG B 1 13 ? 17 10.82 -13.008 1 45.41 13 ARG B O 1
ATOM 1623 N N . HIS B 1 14 ? 15 11.016 -12.062 1 44.34 14 HIS B N 1
ATOM 1624 C CA . HIS B 1 14 ? 15.594 10.805 -10.742 1 44.34 14 HIS B CA 1
ATOM 1625 C C . HIS B 1 14 ? 15.945 9.344 -10.523 1 44.34 14 HIS B C 1
ATOM 1627 O O . HIS B 1 14 ? 16.938 9.031 -9.867 1 44.34 14 HIS B O 1
ATOM 1633 N N . GLN B 1 15 ? 15.148 8.461 -11.125 1 40.84 15 GLN B N 1
ATOM 1634 C CA . GLN B 1 15 ? 15.422 7.035 -11.039 1 40.84 15 GLN B CA 1
ATOM 1635 C C . GLN B 1 15 ? 16.672 6.664 -11.844 1 40.84 15 GLN B C 1
ATOM 1637 O O . GLN B 1 15 ? 17.453 5.82 -11.414 1 40.84 15 GLN B O 1
ATOM 1642 N N . GLU B 1 16 ? 16.828 7.191 -13.078 1 42.66 16 GLU B N 1
ATOM 1643 C CA . GLU B 1 16 ? 17.984 6.898 -13.922 1 42.66 16 GLU B CA 1
ATOM 1644 C C . GLU B 1 16 ? 19.297 7.285 -13.234 1 42.66 16 GLU B C 1
ATOM 1646 O O . GLU B 1 16 ? 20.297 6.578 -13.344 1 42.66 16 GLU B O 1
ATOM 1651 N N . HIS B 1 17 ? 19.297 8.297 -12.578 1 42.5 17 HIS B N 1
ATOM 1652 C CA . HIS B 1 17 ? 20.531 8.75 -11.961 1 42.5 17 HIS B CA 1
ATOM 1653 C C . HIS B 1 17 ? 20.922 7.852 -10.789 1 42.5 17 HIS B C 1
ATOM 1655 O O . HIS B 1 17 ? 22.109 7.723 -10.469 1 42.5 17 HIS B O 1
ATOM 1661 N N . ARG B 1 18 ? 19.922 7.297 -10.242 1 36.12 18 ARG B N 1
ATOM 1662 C CA . ARG B 1 18 ? 20.234 6.512 -9.055 1 36.12 18 ARG B CA 1
ATOM 1663 C C . ARG B 1 18 ? 20.641 5.09 -9.422 1 36.12 18 ARG B C 1
ATOM 1665 O O . ARG B 1 18 ? 21.328 4.414 -8.664 1 36.12 18 ARG B O 1
ATOM 1672 N N . ASN B 1 19 ? 20.141 4.516 -10.508 1 33.66 19 ASN B N 1
ATOM 1673 C CA . ASN B 1 19 ? 20.562 3.18 -10.914 1 33.66 19 ASN B CA 1
ATOM 1674 C C . ASN B 1 19 ? 22.047 3.139 -11.266 1 33.66 19 ASN B C 1
ATOM 1676 O O . ASN B 1 19 ? 22.609 2.066 -11.492 1 33.66 19 ASN B O 1
ATOM 1680 N N . ASP B 1 20 ? 22.719 4.18 -11.609 1 34.38 20 ASP B N 1
ATOM 1681 C CA . ASP B 1 20 ? 24.109 4.164 -12.023 1 34.38 20 ASP B CA 1
ATOM 1682 C C . ASP B 1 20 ? 25.016 3.711 -10.883 1 34.38 20 ASP B C 1
ATOM 1684 O O . ASP B 1 20 ? 26.141 3.254 -11.117 1 34.38 20 ASP B O 1
ATOM 1688 N N . GLN B 1 21 ? 24.688 4.004 -9.664 1 35.22 21 GLN B N 1
ATOM 1689 C CA . GLN B 1 21 ? 25.703 3.777 -8.648 1 35.22 21 GLN B CA 1
ATOM 1690 C C . GLN B 1 21 ? 25.766 2.307 -8.242 1 35.22 21 GLN B C 1
ATOM 1692 O O . GLN B 1 21 ? 26.609 1.913 -7.438 1 35.22 21 GLN B O 1
ATOM 1697 N N . VAL B 1 22 ? 24.828 1.484 -8.656 1 29.14 22 VAL B N 1
ATOM 1698 C CA . VAL B 1 22 ? 24.797 0.156 -8.055 1 29.14 22 VAL B CA 1
ATOM 1699 C C . VAL B 1 22 ? 25.625 -0.812 -8.898 1 29.14 22 VAL B C 1
ATOM 1701 O O . VAL B 1 22 ? 25.703 -2.006 -8.594 1 29.14 22 VAL B O 1
ATOM 1704 N N . ALA B 1 23 ? 25.984 -0.501 -10.148 1 31.03 23 ALA B N 1
ATOM 1705 C CA . ALA B 1 23 ? 26.422 -1.641 -10.945 1 31.03 23 ALA B CA 1
ATOM 1706 C C . ALA B 1 23 ? 27.844 -2.066 -10.562 1 31.03 23 ALA B C 1
ATOM 1708 O O . ALA B 1 23 ? 28.781 -1.925 -11.359 1 31.03 23 ALA B O 1
ATOM 1709 N N . ARG B 1 24 ? 28.453 -1.829 -9.484 1 28.83 24 ARG B N 1
ATOM 1710 C CA . ARG B 1 24 ? 29.781 -2.438 -9.633 1 28.83 24 ARG B CA 1
ATOM 1711 C C . ARG B 1 24 ? 29.672 -3.953 -9.773 1 28.83 24 ARG B C 1
ATOM 1713 O O . ARG B 1 24 ? 28.984 -4.605 -8.984 1 28.83 24 ARG B O 1
ATOM 1720 N N . PRO B 1 25 ? 29.938 -4.539 -10.859 1 25.2 25 PRO B N 1
ATOM 1721 C CA . PRO B 1 25 ? 29.984 -5.988 -11.07 1 25.2 25 PRO B CA 1
ATOM 1722 C C . PRO B 1 25 ? 30.766 -6.715 -9.992 1 25.2 25 PRO B C 1
ATOM 1724 O O . PRO B 1 25 ? 31.797 -6.211 -9.531 1 25.2 25 PRO B O 1
ATOM 1727 N N . LEU B 1 26 ? 30.172 -7.629 -9.258 1 28.81 26 LEU B N 1
ATOM 1728 C CA . LEU B 1 26 ? 30.828 -8.562 -8.352 1 28.81 26 LEU B CA 1
ATOM 1729 C C . LEU B 1 26 ? 32.062 -9.18 -9.008 1 28.81 26 LEU B C 1
ATOM 1731 O O . LEU B 1 26 ? 31.938 -9.891 -10.008 1 28.81 26 LEU B O 1
ATOM 1735 N N . GLU B 1 27 ? 33.219 -8.562 -9.031 1 27.89 27 GLU B N 1
ATOM 1736 C CA . GLU B 1 27 ? 34.5 -9.25 -9.273 1 27.89 27 GLU B CA 1
ATOM 1737 C C . GLU B 1 27 ? 34.5 -10.617 -8.578 1 27.89 27 GLU B C 1
ATOM 1739 O O . GLU B 1 27 ? 33.875 -10.805 -7.551 1 27.89 27 GLU B O 1
ATOM 1744 N N . VAL B 1 28 ? 35 -11.672 -9.195 1 27.17 28 VAL B N 1
ATOM 1745 C CA . VAL B 1 28 ? 35.312 -13.094 -9.023 1 27.17 28 VAL B CA 1
ATOM 1746 C C . VAL B 1 28 ? 36.031 -13.32 -7.707 1 27.17 28 VAL B C 1
ATOM 1748 O O . VAL B 1 28 ? 37 -12.625 -7.402 1 27.17 28 VAL B O 1
ATOM 1751 N N . ILE B 1 29 ? 35.406 -13.938 -6.73 1 29.03 29 ILE B N 1
ATOM 1752 C CA . ILE B 1 29 ? 35.812 -14.469 -5.434 1 29.03 29 ILE B CA 1
ATOM 1753 C C . ILE B 1 29 ? 37.094 -15.297 -5.598 1 29.03 29 ILE B C 1
ATOM 1755 O O . ILE B 1 29 ? 37.062 -16.359 -6.227 1 29.03 29 ILE B O 1
ATOM 1759 N N . GLU B 1 30 ? 38.188 -14.641 -5.922 1 28.69 30 GLU B N 1
ATOM 1760 C CA . GLU B 1 30 ? 39.438 -15.406 -5.734 1 28.69 30 GLU B CA 1
ATOM 1761 C C . GLU B 1 30 ? 39.438 -16.125 -4.395 1 28.69 30 GLU B C 1
ATOM 1763 O O . GLU B 1 30 ? 38.719 -15.727 -3.463 1 28.69 30 GLU B O 1
ATOM 1768 N N . GLU B 1 31 ? 40.219 -17.281 -4.254 1 30.17 31 GLU B N 1
ATOM 1769 C CA . GLU B 1 31 ? 40.531 -18.312 -3.27 1 30.17 31 GLU B CA 1
ATOM 1770 C C . GLU B 1 31 ? 40.969 -17.688 -1.938 1 30.17 31 GLU B C 1
ATOM 1772 O O . GLU B 1 31 ? 42.156 -17.406 -1.721 1 30.17 31 GLU B O 1
ATOM 1777 N N . MET B 1 32 ? 40.469 -16.5 -1.488 1 29.25 32 MET B N 1
ATOM 1778 C CA . MET B 1 32 ? 41.094 -15.93 -0.302 1 29.25 32 MET B CA 1
ATOM 1779 C C . MET B 1 32 ? 41.094 -16.938 0.845 1 29.25 32 MET B C 1
ATOM 1781 O O . MET B 1 32 ? 40.219 -17.766 0.945 1 29.25 32 MET B O 1
ATOM 1785 N N . ASP B 1 33 ? 42.25 -17.078 1.492 1 32.25 33 ASP B N 1
ATOM 1786 C CA . ASP B 1 33 ? 42.719 -17.938 2.568 1 32.25 33 ASP B CA 1
ATOM 1787 C C . ASP B 1 33 ? 41.688 -18.047 3.684 1 32.25 33 ASP B C 1
ATOM 1789 O O . ASP B 1 33 ? 41.031 -17.047 4.023 1 32.25 33 ASP B O 1
ATOM 1793 N N . ARG B 1 34 ? 41.094 -19.234 4.066 1 28.89 34 ARG B N 1
ATOM 1794 C CA . ARG B 1 34 ? 40.031 -19.781 4.926 1 28.89 34 ARG B CA 1
ATOM 1795 C C . ARG B 1 34 ? 40.062 -19.141 6.305 1 28.89 34 ARG B C 1
ATOM 1797 O O . ARG B 1 34 ? 39.094 -19.219 7.059 1 28.89 34 ARG B O 1
ATOM 1804 N N . GLY B 1 35 ? 41.188 -19.062 6.953 1 31.27 35 GLY B N 1
ATOM 1805 C CA . GLY B 1 35 ? 41.375 -18.844 8.383 1 31.27 35 GLY B CA 1
ATOM 1806 C C . GLY B 1 35 ? 40.812 -17.516 8.859 1 31.27 35 GLY B C 1
ATOM 1807 O O . GLY B 1 35 ? 40.375 -17.391 10.008 1 31.27 35 GLY B O 1
ATOM 1808 N N . LYS B 1 36 ? 41.5 -16.375 8.445 1 30.91 36 LYS B N 1
ATOM 1809 C CA . LYS B 1 36 ? 41 -15.117 8.992 1 30.91 36 LYS B CA 1
ATOM 1810 C C . LYS B 1 36 ? 39.594 -14.805 8.5 1 30.91 36 LYS B C 1
ATOM 1812 O O . LYS B 1 36 ? 39.406 -14.391 7.352 1 30.91 36 LYS B O 1
ATOM 1817 N N . VAL B 1 37 ? 38.562 -15.617 8.773 1 29.36 37 VAL B N 1
ATOM 1818 C CA . VAL B 1 37 ? 37.188 -15.297 8.516 1 29.36 37 VAL B CA 1
ATOM 1819 C C . VAL B 1 37 ? 36.969 -13.789 8.633 1 29.36 37 VAL B C 1
ATOM 1821 O O . VAL B 1 37 ? 37.312 -13.18 9.648 1 29.36 37 VAL B O 1
ATOM 1824 N N . ALA B 1 38 ? 37.156 -12.953 7.641 1 32.66 38 ALA B N 1
ATOM 1825 C CA . ALA B 1 38 ? 36.844 -11.531 7.547 1 32.66 38 ALA B CA 1
ATOM 1826 C C . ALA B 1 38 ? 35.625 -11.18 8.43 1 32.66 38 ALA B C 1
ATOM 1828 O O . ALA B 1 38 ? 34.656 -11.938 8.492 1 32.66 38 ALA B O 1
ATOM 1829 N N . LYS B 1 39 ? 35.844 -10.578 9.602 1 32.75 39 LYS B N 1
ATOM 1830 C CA . LYS B 1 39 ? 34.781 -9.945 10.391 1 32.75 39 LYS B CA 1
ATOM 1831 C C . LYS B 1 39 ? 33.594 -9.523 9.508 1 32.75 39 LYS B C 1
ATOM 1833 O O . LYS B 1 39 ? 33.75 -8.688 8.617 1 32.75 39 LYS B O 1
ATOM 1838 N N . ILE B 1 40 ? 32.688 -10.375 8.93 1 36.47 40 ILE B N 1
ATOM 1839 C CA . ILE B 1 40 ? 31.422 -9.945 8.367 1 36.47 40 ILE B CA 1
ATOM 1840 C C . ILE B 1 40 ? 31.078 -8.547 8.883 1 36.47 40 ILE B C 1
ATOM 1842 O O . ILE B 1 40 ? 30.922 -8.336 10.086 1 36.47 40 ILE B O 1
ATOM 1846 N N . GLU B 1 41 ? 31.672 -7.539 8.484 1 40.75 41 GLU B N 1
ATOM 1847 C CA . GLU B 1 41 ? 31.234 -6.184 8.812 1 40.75 41 GLU B CA 1
ATOM 1848 C C . GLU B 1 41 ? 29.766 -6.164 9.234 1 40.75 41 GLU B C 1
ATOM 1850 O O . GLU B 1 41 ? 28.953 -6.875 8.656 1 40.75 41 GLU B O 1
ATOM 1855 N N . GLU B 1 42 ? 29.438 -6.062 10.5 1 45.78 42 GLU B N 1
ATOM 1856 C CA . GLU B 1 42 ? 28.141 -5.898 11.172 1 45.78 42 GLU B CA 1
ATOM 1857 C C . GLU B 1 42 ? 27.156 -5.137 10.297 1 45.78 42 GLU B C 1
ATOM 1859 O O . GLU B 1 42 ? 27.391 -3.973 9.961 1 45.78 42 GLU B O 1
ATOM 1864 N N . TYR B 1 43 ? 26.688 -5.75 9.273 1 52.41 43 TYR B N 1
ATOM 1865 C CA . TYR B 1 43 ? 25.547 -5.199 8.562 1 52.41 43 TYR B CA 1
ATOM 1866 C C . TYR B 1 43 ? 24.609 -4.453 9.508 1 52.41 43 TYR B C 1
ATOM 1868 O O . TYR B 1 43 ? 24.156 -5.016 10.508 1 52.41 43 TYR B O 1
ATOM 1876 N N . ASP B 1 44 ? 24.781 -3.176 9.484 1 61.59 44 ASP B N 1
ATOM 1877 C CA . ASP B 1 44 ? 23.828 -2.33 10.188 1 61.59 44 ASP B CA 1
ATOM 1878 C C . ASP B 1 44 ? 22.484 -2.309 9.461 1 61.59 44 ASP B C 1
ATOM 1880 O O . ASP B 1 44 ? 22.359 -1.74 8.375 1 61.59 44 ASP B O 1
ATOM 1884 N N . PRO B 1 45 ? 21.594 -3.207 9.844 1 62.53 45 PRO B N 1
ATOM 1885 C CA . PRO B 1 45 ? 20.266 -3.26 9.203 1 62.53 45 PRO B CA 1
ATOM 1886 C C . PRO B 1 45 ? 19.672 -1.876 8.969 1 62.53 45 PRO B C 1
ATOM 1888 O O . PRO B 1 45 ? 18.734 -1.729 8.172 1 62.53 45 PRO B O 1
ATOM 1891 N N . ASP B 1 46 ? 20.375 -0.973 9.492 1 71.5 46 ASP B N 1
ATOM 1892 C CA . ASP B 1 46 ? 19.797 0.366 9.414 1 71.5 46 ASP B CA 1
ATOM 1893 C C . ASP B 1 46 ? 20.234 1.075 8.133 1 71.5 46 ASP B C 1
ATOM 1895 O O . ASP B 1 46 ? 19.719 2.143 7.797 1 71.5 46 ASP B O 1
ATOM 1899 N N . MET B 1 47 ? 21.109 0.406 7.395 1 86.06 47 MET B N 1
ATOM 1900 C CA . MET B 1 47 ? 21.594 1.094 6.203 1 86.06 47 MET B CA 1
ATOM 1901 C C . MET B 1 47 ? 20.688 0.828 5.012 1 86.06 47 MET B C 1
ATOM 1903 O O . MET B 1 47 ? 20.734 1.539 4.008 1 86.06 47 MET B O 1
ATOM 1907 N N . GLY B 1 48 ? 19.875 -0.101 5.043 1 95.38 48 GLY B N 1
ATOM 1908 C CA . GLY B 1 48 ? 19.016 -0.432 3.922 1 95.38 48 GLY B CA 1
ATOM 1909 C C . GLY B 1 48 ? 19.672 -1.354 2.912 1 95.38 48 GLY B C 1
ATOM 1910 O O . GLY B 1 48 ? 20.625 -2.066 3.242 1 95.38 48 GLY B O 1
ATOM 1911 N N . GLY B 1 49 ? 19.031 -1.573 1.796 1 96.56 49 GLY B N 1
ATOM 1912 C CA . GLY B 1 49 ? 19.562 -2.461 0.77 1 96.56 49 GLY B CA 1
ATOM 1913 C C . GLY B 1 49 ? 18.562 -2.723 -0.351 1 96.56 49 GLY B C 1
ATOM 1914 O O . GLY B 1 49 ? 17.609 -1.975 -0.524 1 96.56 49 GLY B O 1
ATOM 1915 N N . LEU B 1 50 ? 19.078 -3.688 -1.15 1 97.38 50 LEU B N 1
ATOM 1916 C CA . LEU B 1 50 ? 18.312 -4.07 -2.328 1 97.38 50 LEU B CA 1
ATOM 1917 C C . LEU B 1 50 ? 17.703 -5.461 -2.154 1 97.38 50 LEU B C 1
ATOM 1919 O O . LEU B 1 50 ? 18.422 -6.41 -1.813 1 97.38 50 LEU B O 1
ATOM 1923 N N . LEU B 1 51 ? 16.422 -5.52 -2.299 1 98.31 51 LEU B N 1
ATOM 1924 C CA . LEU B 1 51 ? 15.734 -6.809 -2.361 1 98.31 51 LEU B CA 1
ATOM 1925 C C . LEU B 1 51 ? 15.438 -7.195 -3.807 1 98.31 51 LEU B C 1
ATOM 1927 O O . LEU B 1 51 ? 14.758 -6.461 -4.527 1 98.31 51 LEU B O 1
ATOM 1931 N N . VAL B 1 52 ? 15.977 -8.305 -4.219 1 98.69 52 VAL B N 1
ATOM 1932 C CA . VAL B 1 52 ? 15.68 -8.852 -5.535 1 98.69 52 VAL B CA 1
ATOM 1933 C C . VAL B 1 52 ? 14.625 -9.953 -5.41 1 98.69 52 VAL B C 1
ATOM 1935 O O . VAL B 1 52 ? 14.805 -10.906 -4.641 1 98.69 52 VAL B O 1
ATOM 1938 N N . VAL B 1 53 ? 13.508 -9.781 -6.082 1 98.94 53 VAL B N 1
ATOM 1939 C CA . VAL B 1 53 ? 12.398 -10.727 -6.059 1 98.94 53 VAL B CA 1
ATOM 1940 C C . VAL B 1 53 ? 12.25 -11.383 -7.43 1 98.94 53 VAL B C 1
ATOM 1942 O O . VAL B 1 53 ? 12.008 -10.703 -8.43 1 98.94 53 VAL B O 1
ATOM 1945 N N . ILE B 1 54 ? 12.352 -12.688 -7.484 1 98.94 54 ILE B N 1
ATOM 1946 C CA . ILE B 1 54 ? 12.133 -13.422 -8.727 1 98.94 54 ILE B CA 1
ATOM 1947 C C . ILE B 1 54 ? 10.875 -14.281 -8.609 1 98.94 54 ILE B C 1
ATOM 1949 O O . ILE B 1 54 ? 10.789 -15.148 -7.742 1 98.94 54 ILE B O 1
ATOM 1953 N N . ILE B 1 55 ? 9.906 -13.961 -9.43 1 98.81 55 ILE B N 1
ATOM 1954 C CA . ILE B 1 55 ? 8.719 -14.797 -9.578 1 98.81 55 ILE B CA 1
ATOM 1955 C C . ILE B 1 55 ? 8.945 -15.812 -10.703 1 98.81 55 ILE B C 1
ATOM 1957 O O . ILE B 1 55 ? 8.953 -15.453 -11.883 1 98.81 55 ILE B O 1
ATOM 1961 N N . HIS B 1 56 ? 9.031 -17.031 -10.297 1 98.75 56 HIS B N 1
ATOM 1962 C CA . HIS B 1 56 ? 9.359 -18.047 -11.305 1 98.75 56 HIS B CA 1
ATOM 1963 C C . HIS B 1 56 ? 8.094 -18.562 -11.984 1 98.75 56 HIS B C 1
ATOM 1965 O O . HIS B 1 56 ? 7.938 -18.406 -13.203 1 98.75 56 HIS B O 1
ATOM 1971 N N . LYS B 1 57 ? 7.219 -19.188 -11.203 1 98.38 57 LYS B N 1
ATOM 1972 C CA . LYS B 1 57 ? 6.07 -19.875 -11.797 1 98.38 57 LYS B CA 1
ATOM 1973 C C . LYS B 1 57 ? 5.043 -20.25 -10.734 1 98.38 57 LYS B C 1
ATOM 1975 O O . LYS B 1 57 ? 5.348 -20.234 -9.539 1 98.38 57 LYS B O 1
ATOM 1980 N N . GLY B 1 58 ? 3.814 -20.484 -11.195 1 97.88 58 GLY B N 1
ATOM 1981 C CA . GLY B 1 58 ? 2.768 -21.094 -10.391 1 97.88 58 GLY B CA 1
ATOM 1982 C C . GLY B 1 58 ? 2.537 -22.562 -10.727 1 97.88 58 GLY B C 1
ATOM 1983 O O . GLY B 1 58 ? 2.805 -23 -11.852 1 97.88 58 GLY B O 1
ATOM 1984 N N . ASN B 1 59 ? 2.061 -23.266 -9.711 1 97.62 59 ASN B N 1
ATOM 1985 C CA . ASN B 1 59 ? 1.75 -24.688 -9.883 1 97.62 59 ASN B CA 1
ATOM 1986 C C . ASN B 1 59 ? 0.375 -25.031 -9.312 1 97.62 59 ASN B C 1
ATOM 1988 O O . ASN B 1 59 ? 0.076 -24.719 -8.164 1 97.62 59 ASN B O 1
ATOM 1992 N N . ASP B 1 60 ? -0.528 -25.641 -10.094 1 96.94 60 ASP B N 1
ATOM 1993 C CA . ASP B 1 60 ? -1.852 -26.109 -9.703 1 96.94 60 ASP B CA 1
ATOM 1994 C C . ASP B 1 60 ? -2.711 -24.969 -9.156 1 96.94 60 ASP B C 1
ATOM 1996 O O . ASP B 1 60 ? -3.354 -25.125 -8.117 1 96.94 60 ASP B O 1
ATOM 2000 N N . LEU B 1 61 ? -2.525 -23.844 -9.859 1 96.12 61 LEU B N 1
ATOM 2001 C CA . LEU B 1 61 ? -3.389 -22.719 -9.5 1 96.12 61 LEU B CA 1
ATOM 2002 C C . LEU B 1 61 ? -4.801 -22.938 -10.031 1 96.12 61 LEU B C 1
ATOM 2004 O O . LEU B 1 61 ? -5.02 -23.766 -10.914 1 96.12 61 LEU B O 1
ATOM 2008 N N . GLU B 1 62 ? -5.688 -22.25 -9.398 1 92.38 62 GLU B N 1
ATOM 2009 C CA . GLU B 1 62 ? -7.043 -22.297 -9.938 1 92.38 62 GLU B CA 1
ATOM 2010 C C . GLU B 1 62 ? -7.074 -21.859 -11.398 1 92.38 62 GLU B C 1
ATOM 2012 O O . GLU B 1 62 ? -6.391 -20.891 -11.781 1 92.38 62 GLU B O 1
ATOM 2017 N N . ARG B 1 63 ? -7.883 -22.531 -12.164 1 87.88 63 ARG B N 1
ATOM 2018 C CA . ARG B 1 63 ? -7.992 -22.172 -13.578 1 87.88 63 ARG B CA 1
ATOM 2019 C C . ARG B 1 63 ? -8.695 -20.828 -13.75 1 87.88 63 ARG B C 1
ATOM 2021 O O . ARG B 1 63 ? -9.883 -20.703 -13.422 1 87.88 63 ARG B O 1
ATOM 2028 N N . ARG B 1 64 ? -7.922 -19.906 -14.188 1 88.5 64 ARG B N 1
ATOM 2029 C CA . ARG B 1 64 ? -8.438 -18.562 -14.477 1 88.5 64 ARG B CA 1
ATOM 2030 C C . ARG B 1 64 ? -7.727 -17.953 -15.68 1 88.5 64 ARG B C 1
ATOM 2032 O O . ARG B 1 64 ? -6.727 -18.484 -16.156 1 88.5 64 ARG B O 1
ATOM 2039 N N . ARG B 1 65 ? -8.391 -16.953 -16.188 1 85.44 65 ARG B N 1
ATOM 2040 C CA . ARG B 1 65 ? -7.77 -16.25 -17.297 1 85.44 65 ARG B CA 1
ATOM 2041 C C . ARG B 1 65 ? -6.895 -15.102 -16.797 1 85.44 65 ARG B C 1
ATOM 2043 O O . ARG B 1 65 ? -7.207 -14.477 -15.781 1 85.44 65 ARG B O 1
ATOM 2050 N N . ASN B 1 66 ? -5.781 -14.977 -17.5 1 91.25 66 ASN B N 1
ATOM 2051 C CA . ASN B 1 66 ? -4.93 -13.805 -17.328 1 91.25 66 ASN B CA 1
ATOM 2052 C C . ASN B 1 66 ? -4.395 -13.703 -15.906 1 91.25 66 ASN B C 1
ATOM 2054 O O . ASN B 1 66 ? -4.555 -12.68 -15.25 1 91.25 66 ASN B O 1
ATOM 2058 N N . LEU B 1 67 ? -3.762 -14.773 -15.492 1 94.88 67 LEU B N 1
ATOM 2059 C CA . LEU B 1 67 ? -3.184 -14.82 -14.156 1 94.88 67 LEU B CA 1
ATOM 2060 C C . LEU B 1 67 ? -1.933 -13.953 -14.07 1 94.88 67 LEU B C 1
ATOM 2062 O O . LEU B 1 67 ? -1.126 -13.93 -15 1 94.88 67 LEU B O 1
ATOM 2066 N N . PHE B 1 68 ? -1.763 -13.25 -13 1 96.38 68 PHE B N 1
ATOM 2067 C CA . PHE B 1 68 ? -0.554 -12.484 -12.727 1 96.38 68 PHE B CA 1
ATOM 2068 C C . PHE B 1 68 ? -0.315 -12.375 -11.227 1 96.38 68 PHE B C 1
ATOM 2070 O O . PHE B 1 68 ? -1.188 -12.711 -10.43 1 96.38 68 PHE B O 1
ATOM 2077 N N . VAL B 1 69 ? 0.876 -12.023 -10.898 1 97.69 69 VAL B N 1
ATOM 2078 C CA . VAL B 1 69 ? 1.232 -11.789 -9.5 1 97.69 69 VAL B CA 1
ATOM 2079 C C . VAL B 1 69 ? 1.418 -10.297 -9.258 1 97.69 69 VAL B C 1
ATOM 2081 O O . VAL B 1 69 ? 2.17 -9.633 -9.977 1 97.69 69 VAL B O 1
ATOM 2084 N N . PHE B 1 70 ? 0.706 -9.789 -8.383 1 97.12 70 PHE B N 1
ATOM 2085 C CA . PHE B 1 70 ? 0.792 -8.398 -7.945 1 97.12 70 PHE B CA 1
ATOM 2086 C C . PHE B 1 70 ? 1.632 -8.273 -6.68 1 97.12 70 PHE B C 1
ATOM 2088 O O . PHE B 1 70 ? 1.437 -9.031 -5.727 1 97.12 70 PHE B O 1
ATOM 2095 N N . LEU B 1 71 ? 2.688 -7.43 -6.719 1 98.44 71 LEU B N 1
ATOM 2096 C CA . LEU B 1 71 ? 3.639 -7.285 -5.621 1 98.44 71 LEU B CA 1
ATOM 2097 C C . LEU B 1 71 ? 3.537 -5.895 -4.996 1 98.44 71 LEU B C 1
ATOM 2099 O O . LEU B 1 71 ? 3.379 -4.902 -5.707 1 98.44 71 LEU B O 1
ATOM 2103 N N . ARG B 1 72 ? 3.719 -5.879 -3.652 1 98.38 72 ARG B N 1
ATOM 2104 C CA . ARG B 1 72 ? 3.746 -4.578 -2.99 1 98.38 72 ARG B CA 1
ATOM 2105 C C . ARG B 1 72 ? 4.691 -4.59 -1.793 1 98.38 72 ARG B C 1
ATOM 2107 O O . ARG B 1 72 ? 4.688 -5.539 -1.004 1 98.38 72 ARG B O 1
ATOM 2114 N N . ILE B 1 73 ? 5.508 -3.609 -1.675 1 98.06 73 ILE B N 1
ATOM 2115 C CA . ILE B 1 73 ? 6.164 -3.221 -0.431 1 98.06 73 ILE B CA 1
ATOM 2116 C C . ILE B 1 73 ? 5.855 -1.758 -0.119 1 98.06 73 ILE B C 1
ATOM 2118 O O . ILE B 1 73 ? 6.27 -0.859 -0.857 1 98.06 73 ILE B O 1
ATOM 2122 N N . GLY B 1 74 ? 5.16 -1.547 1.013 1 96.31 74 GLY B N 1
ATOM 2123 C CA . GLY B 1 74 ? 4.746 -0.185 1.312 1 96.31 74 GLY B CA 1
ATOM 2124 C C . GLY B 1 74 ? 3.891 0.431 0.222 1 96.31 74 GLY B C 1
ATOM 2125 O O . GLY B 1 74 ? 2.752 0.01 0.007 1 96.31 74 GLY B O 1
ATOM 2126 N N . TYR B 1 75 ? 4.492 1.392 -0.522 1 95.88 75 TYR B N 1
ATOM 2127 C CA . TYR B 1 75 ? 3.752 2.121 -1.545 1 95.88 75 TYR B CA 1
ATOM 2128 C C . TYR B 1 75 ? 4.293 1.811 -2.936 1 95.88 75 TYR B C 1
ATOM 2130 O O . TYR B 1 75 ? 3.857 2.404 -3.924 1 95.88 75 TYR B O 1
ATOM 2138 N N . ASP B 1 76 ? 5.246 0.943 -3.021 1 96.19 76 ASP B N 1
ATOM 2139 C CA . ASP B 1 76 ? 5.855 0.495 -4.27 1 96.19 76 ASP B CA 1
ATOM 2140 C C . ASP B 1 76 ? 5.164 -0.762 -4.797 1 96.19 76 ASP B C 1
ATOM 2142 O O . ASP B 1 76 ? 5.254 -1.827 -4.18 1 96.19 76 ASP B O 1
ATOM 2146 N N . MET B 1 77 ? 4.477 -0.637 -5.859 1 96.81 77 MET B N 1
ATOM 2147 C CA . MET B 1 77 ? 3.721 -1.738 -6.449 1 96.81 77 MET B CA 1
ATOM 2148 C C . MET B 1 77 ? 4.312 -2.15 -7.793 1 96.81 77 MET B C 1
ATOM 2150 O O . MET B 1 77 ? 4.766 -1.301 -8.562 1 96.81 77 MET B O 1
ATOM 2154 N N . ARG B 1 78 ? 4.328 -3.494 -7.996 1 96.12 78 ARG B N 1
ATOM 2155 C CA . ARG B 1 78 ? 4.789 -4.105 -9.234 1 96.12 78 ARG B CA 1
ATOM 2156 C C . ARG B 1 78 ? 3.854 -5.23 -9.672 1 96.12 78 ARG B C 1
ATOM 2158 O O . ARG B 1 78 ? 3.02 -5.688 -8.891 1 96.12 78 ARG B O 1
ATOM 2165 N N . SER B 1 79 ? 3.928 -5.621 -10.883 1 96.56 79 SER B N 1
ATOM 2166 C CA . SER B 1 79 ? 3.129 -6.738 -11.375 1 96.56 79 SER B CA 1
ATOM 2167 C C . SER B 1 79 ? 3.885 -7.535 -12.43 1 96.56 79 SER B C 1
ATOM 2169 O O . SER B 1 79 ? 4.613 -6.961 -13.242 1 96.56 79 SER B O 1
ATOM 2171 N N . THR B 1 80 ? 3.672 -8.828 -12.406 1 96.19 80 THR B N 1
ATOM 2172 C CA . THR B 1 80 ? 4.125 -9.633 -13.531 1 96.19 80 THR B CA 1
ATOM 2173 C C . THR B 1 80 ? 3.23 -9.422 -14.75 1 96.19 80 THR B C 1
ATOM 2175 O O . THR B 1 80 ? 2.172 -8.797 -14.648 1 96.19 80 THR B O 1
ATOM 2178 N N . THR B 1 81 ? 3.756 -9.922 -15.883 1 94.62 81 THR B N 1
ATOM 2179 C CA . THR B 1 81 ? 2.875 -10.023 -17.031 1 94.62 81 THR B CA 1
ATOM 2180 C C . THR B 1 81 ? 1.746 -11.016 -16.781 1 94.62 81 THR B C 1
ATOM 2182 O O . THR B 1 81 ? 1.842 -11.852 -15.867 1 94.62 81 THR B O 1
ATOM 2185 N N . LYS B 1 82 ? 0.648 -10.82 -17.516 1 93.44 82 LYS B N 1
ATOM 2186 C CA . LYS B 1 82 ? -0.483 -11.742 -17.422 1 93.44 82 LYS B CA 1
ATOM 2187 C C . LYS B 1 82 ? -0.253 -12.984 -18.266 1 93.44 82 LYS B C 1
ATOM 2189 O O . LYS B 1 82 ? 0.246 -12.891 -19.391 1 93.44 82 LYS B O 1
ATOM 2194 N N . VAL B 1 83 ? -0.529 -14.109 -17.688 1 94.06 83 VAL B N 1
ATOM 2195 C CA . VAL B 1 83 ? -0.43 -15.367 -18.422 1 94.06 83 VAL B CA 1
ATOM 2196 C C . VAL B 1 83 ? -1.818 -15.984 -18.578 1 94.06 83 VAL B C 1
ATOM 2198 O O . VAL B 1 83 ? -2.529 -16.188 -17.594 1 94.06 83 VAL B O 1
ATOM 2201 N N . SER B 1 84 ? -2.234 -16.281 -19.75 1 88.62 84 SER B N 1
ATOM 2202 C CA . SER B 1 84 ? -3.582 -16.766 -20.016 1 88.62 84 SER B CA 1
ATOM 2203 C C . SER B 1 84 ? -3.656 -18.297 -19.906 1 88.62 84 SER B C 1
ATOM 2205 O O . SER B 1 84 ? -2.705 -18.984 -20.266 1 88.62 84 SER B O 1
ATOM 2207 N N . LYS B 1 85 ? -4.836 -18.656 -19.406 1 74.31 85 LYS B N 1
ATOM 2208 C CA . LYS B 1 85 ? -5.383 -20.016 -19.5 1 74.31 85 LYS B CA 1
ATOM 2209 C C . LYS B 1 85 ? -4.363 -21.047 -19.047 1 74.31 85 LYS B C 1
ATOM 2211 O O . LYS B 1 85 ? -4.156 -22.062 -19.719 1 74.31 85 LYS B O 1
ATOM 2216 N N . ASN B 1 86 ? -3.863 -20.812 -17.984 1 79.19 86 ASN B N 1
ATOM 2217 C CA . ASN B 1 86 ? -2.836 -21.734 -17.516 1 79.19 86 ASN B CA 1
ATOM 2218 C C . ASN B 1 86 ? -2.865 -21.875 -15.992 1 79.19 86 ASN B C 1
ATOM 2220 O O . ASN B 1 86 ? -2.896 -20.891 -15.266 1 79.19 86 ASN B O 1
ATOM 2224 N N . GLN B 1 87 ? -2.998 -23.172 -15.539 1 92 87 GLN B N 1
ATOM 2225 C CA . GLN B 1 87 ? -2.914 -23.453 -14.109 1 92 87 GLN B CA 1
ATOM 2226 C C . GLN B 1 87 ? -1.463 -23.484 -13.641 1 92 87 GLN B C 1
ATOM 2228 O O . GLN B 1 87 ? -1.195 -23.484 -12.438 1 92 87 GLN B O 1
ATOM 2233 N N . ASN B 1 88 ? -0.604 -23.578 -14.523 1 96.38 88 ASN B N 1
ATOM 2234 C CA . ASN B 1 88 ? 0.826 -23.609 -14.234 1 96.38 88 ASN B CA 1
ATOM 2235 C C . ASN B 1 88 ? 1.575 -22.5 -14.969 1 96.38 88 ASN B C 1
ATOM 2237 O O . ASN B 1 88 ? 2.5 -22.781 -15.734 1 96.38 88 ASN B O 1
ATOM 2241 N N . PRO B 1 89 ? 1.244 -21.266 -14.719 1 97.06 89 PRO B N 1
ATOM 2242 C CA . PRO B 1 89 ? 1.891 -20.156 -15.422 1 97.06 89 PRO B CA 1
ATOM 2243 C C . PRO B 1 89 ? 3.377 -20.031 -15.094 1 97.06 89 PRO B C 1
ATOM 2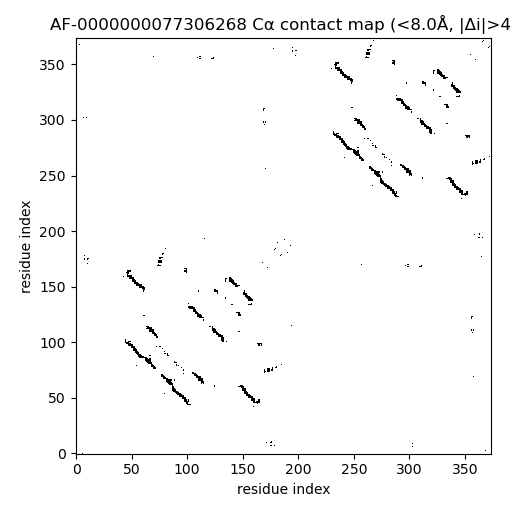245 O O . PRO B 1 89 ? 3.777 -20.266 -13.953 1 97.06 89 PRO B O 1
ATOM 2248 N N . VAL B 1 90 ? 4.188 -19.719 -16.047 1 97.88 90 VAL B N 1
ATOM 2249 C CA . VAL B 1 90 ? 5.605 -19.406 -15.875 1 97.88 90 VAL B CA 1
ATOM 2250 C C . VAL B 1 90 ? 5.848 -17.938 -16.156 1 97.88 90 VAL B C 1
ATOM 2252 O O . VAL B 1 90 ? 5.516 -17.422 -17.234 1 97.88 90 VAL B O 1
ATOM 2255 N N . TRP B 1 91 ? 6.367 -17.203 -15.227 1 97.62 91 TRP B N 1
ATOM 2256 C CA . TRP B 1 91 ? 6.602 -15.773 -15.398 1 97.62 91 TRP B CA 1
ATOM 2257 C C . TRP B 1 91 ? 8.086 -15.484 -15.578 1 97.62 91 TRP B C 1
ATOM 2259 O O . TRP B 1 91 ? 8.484 -14.805 -16.531 1 97.62 91 TRP B O 1
ATOM 2269 N N . GLU B 1 92 ? 8.914 -16 -14.734 1 98.44 92 GLU B N 1
ATOM 2270 C CA . GLU B 1 92 ? 10.359 -15.781 -14.75 1 98.44 92 GLU B CA 1
ATOM 2271 C C . GLU B 1 92 ? 10.688 -14.289 -14.797 1 98.44 92 GLU B C 1
ATOM 2273 O O . GLU B 1 92 ? 11.469 -13.852 -15.641 1 98.44 92 GLU B O 1
ATOM 2278 N N . GLU B 1 93 ? 10.086 -13.492 -13.977 1 98.25 93 GLU B N 1
ATOM 2279 C CA . GLU B 1 93 ? 10.289 -12.047 -13.93 1 98.25 93 GLU B CA 1
ATOM 2280 C C . GLU B 1 93 ? 10.969 -11.617 -12.641 1 98.25 93 GLU B C 1
ATOM 2282 O O . GLU B 1 93 ? 10.719 -12.195 -11.578 1 98.25 93 GLU B O 1
ATOM 2287 N N . THR B 1 94 ? 11.805 -10.633 -12.758 1 98.62 94 THR B N 1
ATOM 2288 C CA . THR B 1 94 ? 12.617 -10.141 -11.648 1 98.62 94 THR B CA 1
ATOM 2289 C C . THR B 1 94 ? 12.242 -8.703 -11.297 1 98.62 94 THR B C 1
ATOM 2291 O O . THR B 1 94 ? 12.055 -7.871 -12.18 1 98.62 94 THR B O 1
ATOM 2294 N N . PHE B 1 95 ? 12.07 -8.477 -10.062 1 98.25 95 PHE B N 1
ATOM 2295 C CA . PHE B 1 95 ? 11.773 -7.152 -9.531 1 98.25 95 PHE B CA 1
ATOM 2296 C C . PHE B 1 95 ? 12.797 -6.746 -8.484 1 98.25 95 PHE B C 1
ATOM 2298 O O . PHE B 1 95 ? 13.266 -7.578 -7.703 1 98.25 95 PHE B O 1
ATOM 2305 N N . LYS B 1 96 ? 13.086 -5.477 -8.469 1 97.56 96 LYS B N 1
ATOM 2306 C CA . LYS B 1 96 ? 14.047 -4.938 -7.508 1 97.56 96 LYS B CA 1
ATOM 2307 C C . LYS B 1 96 ? 13.422 -3.834 -6.66 1 97.56 96 LYS B C 1
ATOM 2309 O O . LYS B 1 96 ? 12.797 -2.912 -7.191 1 97.56 96 LYS B O 1
ATOM 2314 N N . PHE B 1 97 ? 13.547 -3.975 -5.375 1 97.5 97 PHE B N 1
ATOM 2315 C CA . PHE B 1 97 ? 13.055 -2.98 -4.426 1 97.5 97 PHE B CA 1
ATOM 2316 C C . PHE B 1 97 ? 14.195 -2.43 -3.576 1 97.5 97 PHE B C 1
ATOM 2318 O O . PHE B 1 97 ? 14.883 -3.186 -2.893 1 97.5 97 PHE B O 1
ATOM 2325 N N . THR B 1 98 ? 14.383 -1.134 -3.629 1 96.12 98 THR B N 1
ATOM 2326 C CA . THR B 1 98 ? 15.312 -0.473 -2.725 1 96.12 98 THR B CA 1
ATOM 2327 C C . THR B 1 98 ? 14.633 -0.119 -1.406 1 96.12 98 THR B C 1
ATOM 2329 O O . THR B 1 98 ? 13.586 0.533 -1.397 1 96.12 98 THR B O 1
ATOM 2332 N N . LEU B 1 99 ? 15.234 -0.589 -0.31 1 96.56 99 LEU B N 1
ATOM 2333 C CA . LEU B 1 99 ? 14.586 -0.407 0.986 1 96.56 99 LEU B CA 1
ATOM 2334 C C . LEU B 1 99 ? 15.531 0.262 1.976 1 96.56 99 LEU B C 1
ATOM 2336 O O . LEU B 1 99 ? 16.688 -0.141 2.104 1 96.56 99 LEU B O 1
ATOM 2340 N N . ASP B 1 100 ? 14.992 1.277 2.691 1 93.94 100 ASP B N 1
ATOM 2341 C CA . ASP B 1 100 ? 15.781 1.928 3.734 1 93.94 100 ASP B CA 1
ATOM 2342 C C . ASP B 1 100 ? 15.547 1.27 5.094 1 93.94 100 ASP B C 1
ATOM 2344 O O . ASP B 1 100 ? 16.391 1.34 5.98 1 93.94 100 ASP B O 1
ATOM 2348 N N . LYS B 1 101 ? 14.398 0.638 5.309 1 92.88 101 LYS B N 1
ATOM 2349 C CA . LYS B 1 101 ? 14.055 -0.041 6.555 1 92.88 101 LYS B CA 1
ATOM 2350 C C . LYS B 1 101 ? 13.562 -1.461 6.289 1 92.88 101 LYS B C 1
ATOM 2352 O O . LYS B 1 101 ? 12.391 -1.767 6.504 1 92.88 101 LYS B O 1
ATOM 2357 N N . PRO B 1 102 ? 14.492 -2.357 5.996 1 95.06 102 PRO B N 1
ATOM 2358 C CA . PRO B 1 102 ? 14.094 -3.723 5.648 1 95.06 102 PRO B CA 1
ATOM 2359 C C . PRO B 1 102 ? 13.461 -4.465 6.824 1 95.06 102 PRO B C 1
ATOM 2361 O O . PRO B 1 102 ? 12.562 -5.293 6.625 1 95.06 102 PRO B O 1
ATOM 2364 N N . ALA B 1 103 ? 13.805 -4.219 8.039 1 92.81 103 ALA B N 1
ATOM 2365 C CA . ALA B 1 103 ? 13.32 -4.938 9.211 1 92.81 103 ALA B CA 1
ATOM 2366 C C . ALA B 1 103 ? 11.82 -4.742 9.398 1 92.81 103 ALA B C 1
ATOM 2368 O O . ALA B 1 103 ? 11.141 -5.609 9.945 1 92.81 103 ALA B O 1
ATOM 2369 N N . LYS B 1 104 ? 11.281 -3.672 8.93 1 92.88 104 LYS B N 1
ATOM 2370 C CA . LYS B 1 104 ? 9.875 -3.342 9.141 1 92.88 104 LYS B CA 1
ATOM 2371 C C . LYS B 1 104 ? 9.062 -3.551 7.871 1 92.88 104 LYS B C 1
ATOM 2373 O O . LYS B 1 104 ? 7.855 -3.287 7.848 1 92.88 104 LYS B O 1
ATOM 2378 N N . SER B 1 105 ? 9.75 -4.016 6.848 1 96.38 105 SER B N 1
ATOM 2379 C CA . SER B 1 105 ? 9.094 -4.117 5.551 1 96.38 105 SER B CA 1
ATOM 2380 C C . SER B 1 105 ? 8.531 -5.52 5.328 1 96.38 105 SER B C 1
ATOM 2382 O O . SER B 1 105 ? 9.117 -6.508 5.766 1 96.38 105 SER B O 1
ATOM 2384 N N . VAL B 1 106 ? 7.379 -5.582 4.695 1 98.12 106 VAL B N 1
ATOM 2385 C CA . VAL B 1 106 ? 6.738 -6.832 4.297 1 98.12 106 VAL B CA 1
ATOM 2386 C C . VAL B 1 106 ? 6.516 -6.836 2.787 1 98.12 106 VAL B C 1
ATOM 2388 O O . VAL B 1 106 ? 6.02 -5.859 2.221 1 98.12 106 VAL B O 1
ATOM 2391 N N . LEU B 1 107 ? 6.945 -7.863 2.139 1 98.75 107 LEU B N 1
ATOM 2392 C CA . LEU B 1 107 ? 6.609 -8.125 0.742 1 98.75 107 LEU B CA 1
ATOM 2393 C C . LEU B 1 107 ? 5.27 -8.844 0.63 1 98.75 107 LEU B C 1
ATOM 2395 O O . LEU B 1 107 ? 5.125 -9.969 1.12 1 98.75 107 LEU B O 1
ATOM 2399 N N . HIS B 1 108 ? 4.336 -8.18 0.043 1 98.62 108 HIS B N 1
ATOM 2400 C CA . HIS B 1 108 ? 3.037 -8.781 -0.232 1 98.62 108 HIS B CA 1
ATOM 2401 C C . HIS B 1 108 ? 2.963 -9.305 -1.664 1 98.62 108 HIS B C 1
ATOM 2403 O O . HIS B 1 108 ? 3.186 -8.547 -2.615 1 98.62 108 HIS B O 1
ATOM 2409 N N . LEU B 1 109 ? 2.705 -10.539 -1.849 1 98.75 109 LEU B N 1
ATOM 2410 C CA . LEU B 1 109 ? 2.436 -11.156 -3.143 1 98.75 109 LEU B CA 1
ATOM 2411 C C . LEU B 1 109 ? 0.979 -11.602 -3.24 1 98.75 109 LEU B C 1
ATOM 2413 O O . LEU B 1 109 ? 0.467 -12.266 -2.338 1 98.75 109 LEU B O 1
ATOM 2417 N N . VAL B 1 110 ? 0.339 -11.188 -4.305 1 97.69 110 VAL B N 1
ATOM 2418 C CA . VAL B 1 110 ? -1.053 -11.578 -4.516 1 97.69 110 VAL B CA 1
ATOM 2419 C C . VAL B 1 110 ? -1.218 -12.18 -5.91 1 97.69 110 VAL B C 1
ATOM 2421 O O . VAL B 1 110 ? -0.875 -11.539 -6.91 1 97.69 110 VAL B O 1
ATOM 2424 N N . VAL B 1 111 ? -1.705 -13.375 -5.977 1 97.38 111 VAL B N 1
ATOM 2425 C CA . VAL B 1 111 ? -2.035 -13.961 -7.27 1 97.38 111 VAL B CA 1
ATOM 2426 C C . VAL B 1 111 ? -3.453 -13.562 -7.672 1 97.38 111 VAL B C 1
ATOM 2428 O O . VAL B 1 111 ? -4.41 -13.805 -6.934 1 97.38 111 VAL B O 1
ATOM 2431 N N . GLU B 1 112 ? -3.533 -12.914 -8.797 1 94.88 112 GLU B N 1
ATOM 2432 C CA . GLU B 1 112 ? -4.805 -12.375 -9.266 1 94.88 112 GLU B CA 1
ATOM 2433 C C . GLU B 1 112 ? -5.113 -12.852 -10.688 1 94.88 112 GLU B C 1
ATOM 2435 O O . GLU B 1 112 ? -4.207 -13.211 -11.438 1 94.88 112 GLU B O 1
ATOM 2440 N N . ALA B 1 113 ? -6.441 -12.891 -10.867 1 92.25 113 ALA B N 1
ATOM 2441 C CA . ALA B 1 113 ? -6.938 -13.078 -12.227 1 92.25 113 ALA B CA 1
ATOM 2442 C C . ALA B 1 113 ? -7.574 -11.797 -12.758 1 92.25 113 ALA B C 1
ATOM 2444 O O . ALA B 1 113 ? -8.125 -11 -11.992 1 92.25 113 ALA B O 1
ATOM 2445 N N . ASP B 1 114 ? -7.344 -11.484 -13.93 1 84.69 114 ASP B N 1
ATOM 2446 C CA . ASP B 1 114 ? -8.008 -10.359 -14.57 1 84.69 114 ASP B CA 1
ATOM 2447 C C . ASP B 1 114 ? -9.242 -10.812 -15.352 1 84.69 114 ASP B C 1
ATOM 2449 O O . ASP B 1 114 ? -9.141 -11.172 -16.531 1 84.69 114 ASP B O 1
ATOM 2453 N N . SER B 1 115 ? -10.344 -10.93 -14.57 1 73.12 115 SER B N 1
ATOM 2454 C CA . SER B 1 115 ? -11.555 -11.469 -15.188 1 73.12 115 SER B CA 1
ATOM 2455 C C . SER B 1 115 ? -12.359 -10.375 -15.875 1 73.12 115 SER B C 1
ATOM 2457 O O . SER B 1 115 ? -13.305 -9.836 -15.305 1 73.12 115 SER B O 1
ATOM 2459 N N . SER B 1 116 ? -11.875 -9.523 -16.703 1 59.12 116 SER B N 1
ATOM 2460 C CA . SER B 1 116 ? -12.68 -8.539 -17.422 1 59.12 116 SER B CA 1
ATOM 2461 C C . SER B 1 116 ? -13.969 -9.156 -17.953 1 59.12 116 SER B C 1
ATOM 2463 O O . SER B 1 116 ? -14.898 -8.438 -18.328 1 59.12 116 SER B O 1
ATOM 2465 N N . TYR B 1 117 ? -14.109 -10.453 -17.953 1 53 117 TYR B N 1
ATOM 2466 C CA . TYR B 1 117 ? -15.234 -11.047 -18.656 1 53 117 TYR B CA 1
ATOM 2467 C C . TYR B 1 117 ? -16.391 -11.328 -17.703 1 53 117 TYR B C 1
ATOM 2469 O O . TYR B 1 117 ? -17.266 -12.141 -18.016 1 53 117 TYR B O 1
ATOM 2477 N N . GLY B 1 118 ? -16.562 -10.508 -16.797 1 54.59 118 GLY B N 1
ATOM 2478 C CA . GLY B 1 118 ? -17.875 -10.477 -16.141 1 54.59 118 GLY B CA 1
ATOM 2479 C C . GLY B 1 118 ? -18.125 -11.688 -15.273 1 54.59 118 GLY B C 1
ATOM 2480 O O . GLY B 1 118 ? -19.281 -11.992 -14.953 1 54.59 118 GLY B O 1
ATOM 2481 N N . ASN B 1 119 ? -17.203 -12.484 -15.086 1 58.84 119 ASN B N 1
ATOM 2482 C CA . ASN B 1 119 ? -17.625 -13.578 -14.219 1 58.84 119 ASN B CA 1
ATOM 2483 C C . ASN B 1 119 ? -17.578 -13.18 -12.75 1 58.84 119 ASN B C 1
ATOM 2485 O O . ASN B 1 119 ? -17.016 -12.141 -12.398 1 58.84 119 ASN B O 1
ATOM 2489 N N . ASN B 1 120 ? -18.547 -13.688 -11.953 1 61.81 120 ASN B N 1
ATOM 2490 C CA . ASN B 1 120 ? -18.766 -13.422 -10.539 1 61.81 120 ASN B CA 1
ATOM 2491 C C . ASN B 1 120 ? -17.688 -14.07 -9.672 1 61.81 120 ASN B C 1
ATOM 2493 O O . ASN B 1 120 ? -17.875 -14.234 -8.461 1 61.81 120 ASN B O 1
ATOM 2497 N N . LEU B 1 121 ? -16.594 -14.469 -10.414 1 66.12 121 LEU B N 1
ATOM 2498 C CA . LEU B 1 121 ? -15.578 -15.133 -9.617 1 66.12 121 LEU B CA 1
ATOM 2499 C C . LEU B 1 121 ? -14.633 -14.117 -8.984 1 66.12 121 LEU B C 1
ATOM 2501 O O . LEU B 1 121 ? -14.398 -13.047 -9.547 1 66.12 121 LEU B O 1
ATOM 2505 N N . LYS B 1 122 ? -14.148 -14.562 -7.754 1 78.56 122 LYS B N 1
ATOM 2506 C CA . LYS B 1 122 ? -13.18 -13.727 -7.051 1 78.56 122 LYS B CA 1
ATOM 2507 C C . LYS B 1 122 ? -11.867 -13.648 -7.812 1 78.56 122 LYS B C 1
ATOM 2509 O O . LYS B 1 122 ? -11.305 -14.672 -8.211 1 78.56 122 LYS B O 1
ATOM 2514 N N . ASP B 1 123 ? -11.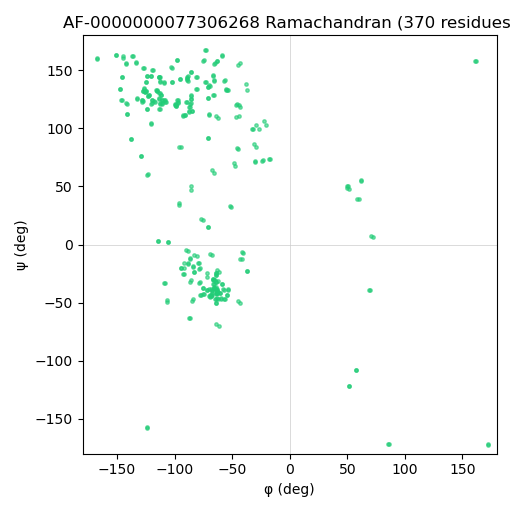406 -12.516 -8.039 1 87.69 123 ASP B N 1
ATOM 2515 C CA . ASP B 1 123 ? -10.188 -12.312 -8.82 1 87.69 123 ASP B CA 1
ATOM 2516 C C . ASP B 1 123 ? -8.945 -12.609 -7.988 1 87.69 123 ASP B C 1
ATOM 2518 O O . ASP B 1 123 ? -7.879 -12.898 -8.539 1 87.69 123 ASP B O 1
ATOM 2522 N N . ASN B 1 124 ? -9.102 -12.578 -6.711 1 90.69 124 ASN B N 1
ATOM 2523 C CA . ASN B 1 124 ? -7.973 -12.906 -5.84 1 90.69 124 ASN B CA 1
ATOM 2524 C C . ASN B 1 124 ? -7.891 -14.406 -5.574 1 90.69 124 ASN B C 1
ATOM 2526 O O . ASN B 1 124 ? -8.82 -14.992 -5.02 1 90.69 124 ASN B O 1
ATOM 2530 N N . LEU B 1 125 ? -6.77 -15.023 -5.996 1 93.69 125 LEU B N 1
ATOM 2531 C CA . LEU B 1 125 ? -6.621 -16.469 -5.832 1 93.69 125 LEU B CA 1
ATOM 2532 C C . LEU B 1 125 ? -5.871 -16.797 -4.543 1 93.69 125 LEU B C 1
ATOM 2534 O O . LEU B 1 125 ? -5.879 -17.938 -4.09 1 93.69 125 LEU B O 1
ATOM 2538 N N . GLY B 1 126 ? -5.125 -15.805 -4.008 1 95.44 126 GLY B N 1
ATOM 2539 C CA . GLY B 1 126 ? -4.395 -16.047 -2.773 1 95.44 126 GLY B CA 1
ATOM 2540 C C . GLY B 1 126 ? -3.283 -15.039 -2.533 1 95.44 126 GLY B C 1
ATOM 2541 O O . GLY B 1 126 ? -2.758 -14.453 -3.477 1 95.44 126 GLY B O 1
ATOM 2542 N N . ASP B 1 127 ? -2.9 -14.938 -1.191 1 95.56 127 ASP B N 1
ATOM 2543 C CA . ASP B 1 127 ? -1.907 -13.969 -0.742 1 95.56 127 ASP B CA 1
ATOM 2544 C C . ASP B 1 127 ? -0.72 -14.664 -0.081 1 95.56 127 ASP B C 1
ATOM 2546 O O . ASP B 1 127 ? -0.884 -15.703 0.567 1 95.56 127 ASP B O 1
ATOM 2550 N N . VAL B 1 128 ? 0.414 -14.109 -0.286 1 97.94 128 VAL B N 1
ATOM 2551 C CA . VAL B 1 128 ? 1.628 -14.484 0.43 1 97.94 128 VAL B CA 1
ATOM 2552 C C . VAL B 1 128 ? 2.289 -13.242 1.021 1 97.94 128 VAL B C 1
ATOM 2554 O O . VAL B 1 128 ? 2.553 -12.273 0.305 1 97.94 128 VAL B O 1
ATOM 2557 N N . ASP B 1 129 ? 2.527 -13.258 2.361 1 97.94 129 ASP B N 1
ATOM 2558 C CA . ASP B 1 129 ? 3.271 -12.195 3.027 1 97.94 129 ASP B CA 1
ATOM 2559 C C . ASP B 1 129 ? 4.633 -12.695 3.51 1 97.94 129 ASP B C 1
ATOM 2561 O O . ASP B 1 129 ? 4.715 -13.695 4.215 1 97.94 129 ASP B O 1
ATOM 2565 N N . ILE B 1 130 ? 5.645 -12.016 3.082 1 98.62 130 ILE B N 1
ATOM 2566 C CA . ILE B 1 130 ? 6.996 -12.398 3.469 1 98.62 130 ILE B CA 1
ATOM 2567 C C . ILE B 1 130 ? 7.66 -11.25 4.219 1 98.62 130 ILE B C 1
ATOM 2569 O O . ILE B 1 130 ? 7.758 -10.133 3.699 1 98.62 130 ILE B O 1
ATOM 2573 N N . ARG B 1 131 ? 8.125 -11.523 5.414 1 98.25 131 ARG B N 1
ATOM 2574 C CA . ARG B 1 131 ? 8.891 -10.523 6.148 1 98.25 131 ARG B CA 1
ATOM 2575 C C . ARG B 1 131 ? 10.273 -10.328 5.523 1 98.25 131 ARG B C 1
ATOM 2577 O O . ARG B 1 131 ? 11.039 -11.281 5.391 1 98.25 131 ARG B O 1
ATOM 2584 N N . VAL B 1 132 ? 10.57 -9.094 5.207 1 97.88 132 VAL B N 1
ATOM 2585 C CA . VAL B 1 132 ? 11.852 -8.828 4.562 1 97.88 132 VAL B CA 1
ATOM 2586 C C . VAL B 1 132 ? 12.992 -9.117 5.539 1 97.88 132 VAL B C 1
ATOM 2588 O O . VAL B 1 132 ? 14.078 -9.539 5.125 1 97.88 132 VAL B O 1
ATOM 2591 N N . ALA B 1 133 ? 12.727 -8.945 6.809 1 96.88 133 ALA B N 1
ATOM 2592 C CA . ALA B 1 133 ? 13.711 -9.273 7.844 1 96.88 133 ALA B CA 1
ATOM 2593 C C . ALA B 1 133 ? 14.211 -10.703 7.688 1 96.88 133 ALA B C 1
ATOM 2595 O O . ALA B 1 133 ? 15.391 -10.984 7.922 1 96.88 133 ALA B O 1
ATOM 2596 N N . ASP B 1 134 ? 13.32 -11.641 7.332 1 97.44 134 ASP B N 1
ATOM 2597 C CA . ASP B 1 134 ? 13.711 -13.031 7.141 1 97.44 134 ASP B CA 1
ATOM 2598 C C . ASP B 1 134 ? 14.648 -13.18 5.945 1 97.44 134 ASP B C 1
ATOM 2600 O O . ASP B 1 134 ? 15.578 -13.992 5.977 1 97.44 134 ASP B O 1
ATOM 2604 N N . VAL B 1 135 ? 14.414 -12.43 4.922 1 97.5 135 VAL B N 1
ATOM 2605 C CA . VAL B 1 135 ? 15.258 -12.484 3.734 1 97.5 135 VAL B CA 1
ATOM 2606 C C . VAL B 1 135 ? 16.641 -11.93 4.066 1 97.5 135 VAL B C 1
ATOM 2608 O O . VAL B 1 135 ? 17.656 -12.453 3.596 1 97.5 135 VAL B O 1
ATOM 2611 N N . VAL B 1 136 ? 16.609 -10.805 4.801 1 95.88 136 VAL B N 1
ATOM 2612 C CA . VAL B 1 136 ? 17.875 -10.203 5.227 1 95.88 136 VAL B CA 1
ATOM 2613 C C . VAL B 1 136 ? 18.703 -11.227 6.008 1 95.88 136 VAL B C 1
ATOM 2615 O O . VAL B 1 136 ? 19.906 -11.375 5.777 1 95.88 136 VAL B O 1
ATOM 2618 N N . LYS B 1 137 ? 18.062 -11.875 6.895 1 95.5 137 LYS B N 1
ATOM 2619 C CA . LYS B 1 137 ? 18.734 -12.859 7.738 1 95.5 137 LYS B CA 1
ATOM 2620 C C . LYS B 1 137 ? 19.25 -14.031 6.906 1 95.5 137 LYS B C 1
ATOM 2622 O O . LYS B 1 137 ? 20.391 -14.453 7.066 1 95.5 137 LYS B O 1
ATOM 2627 N N . GLU B 1 138 ? 18.422 -14.578 6.008 1 96.38 138 GLU B N 1
ATOM 2628 C CA . GLU B 1 138 ? 18.766 -15.781 5.25 1 96.38 138 GLU B CA 1
ATOM 2629 C C . GLU B 1 138 ? 19.594 -15.438 4.02 1 96.38 138 GLU B C 1
ATOM 2631 O O . GLU B 1 138 ? 20.219 -16.312 3.424 1 96.38 138 GLU B O 1
ATOM 2636 N N . LYS B 1 139 ? 19.562 -14.188 3.592 1 95.88 139 LYS B N 1
ATOM 2637 C CA . LYS B 1 139 ? 20.281 -13.641 2.447 1 95.88 139 LYS B CA 1
ATOM 2638 C C . LYS B 1 139 ? 19.719 -14.172 1.134 1 95.88 139 LYS B C 1
ATOM 2640 O O . LYS B 1 139 ? 19.719 -13.469 0.122 1 95.88 139 LYS B O 1
ATOM 2645 N N . HIS B 1 140 ? 19.375 -15.422 1.155 1 98.06 140 HIS B N 1
ATOM 2646 C CA . HIS B 1 140 ? 18.812 -16.078 -0.025 1 98.06 140 HIS B CA 1
ATOM 2647 C C . HIS B 1 140 ? 17.719 -17.062 0.356 1 98.06 140 HIS B C 1
ATOM 2649 O O . HIS B 1 140 ? 17.922 -17.953 1.175 1 98.06 140 HIS B O 1
ATOM 2655 N N . MET B 1 141 ? 16.531 -16.812 -0.204 1 98.56 141 MET B N 1
ATOM 2656 C CA . MET B 1 141 ? 15.383 -17.688 -0.006 1 98.56 141 MET B CA 1
ATOM 2657 C C . MET B 1 141 ? 14.812 -18.141 -1.344 1 98.56 141 MET B C 1
ATOM 2659 O O . MET B 1 141 ? 14.625 -17.344 -2.254 1 98.56 141 MET B O 1
ATOM 2663 N N . ASN B 1 142 ? 14.57 -19.422 -1.493 1 98.56 142 ASN B N 1
ATOM 2664 C CA . ASN B 1 142 ? 14 -20.031 -2.689 1 98.56 142 ASN B CA 1
ATOM 2665 C C . ASN B 1 142 ? 12.953 -21.078 -2.336 1 98.56 142 ASN B C 1
ATOM 2667 O O . ASN B 1 142 ? 13.297 -22.234 -2.078 1 98.56 142 ASN B O 1
ATOM 2671 N N . TYR B 1 143 ? 11.68 -20.656 -2.229 1 98.62 143 TYR B N 1
ATOM 2672 C CA . TYR B 1 143 ? 10.648 -21.516 -1.653 1 98.62 143 TYR B CA 1
ATOM 2673 C C . TYR B 1 143 ? 9.391 -21.516 -2.52 1 98.62 143 TYR B C 1
ATOM 2675 O O . TYR B 1 143 ? 9.211 -20.625 -3.359 1 98.62 143 TYR B O 1
ATOM 2683 N N . TRP B 1 144 ? 8.602 -22.609 -2.375 1 98.69 144 TRP B N 1
ATOM 2684 C CA . TRP B 1 144 ? 7.211 -22.625 -2.811 1 98.69 144 TRP B CA 1
ATOM 2685 C C . TRP B 1 144 ? 6.285 -22.156 -1.695 1 98.69 144 TRP B C 1
ATOM 2687 O O . TRP B 1 144 ? 6.355 -22.656 -0.567 1 98.69 144 TRP B O 1
ATOM 2697 N N . TYR B 1 145 ? 5.559 -21.188 -1.96 1 98.62 145 TYR B N 1
ATOM 2698 C CA . TYR B 1 145 ? 4.559 -20.688 -1.017 1 98.62 145 TYR B CA 1
ATOM 2699 C C . TYR B 1 145 ? 3.16 -21.156 -1.421 1 98.62 145 TYR B C 1
ATOM 2701 O O . TYR B 1 145 ? 2.811 -21.125 -2.604 1 98.62 145 TYR B O 1
ATOM 2709 N N . LYS B 1 146 ? 2.348 -21.531 -0.499 1 98.19 146 LYS B N 1
ATOM 2710 C CA . LYS B 1 146 ? 0.971 -21.938 -0.768 1 98.19 146 LYS B CA 1
ATOM 2711 C C . LYS B 1 146 ? 0.111 -20.75 -1.158 1 98.19 146 LYS B C 1
ATOM 2713 O O . LYS B 1 146 ? 0.173 -19.688 -0.517 1 98.19 146 LYS B O 1
ATOM 2718 N N . VAL B 1 147 ? -0.695 -20.906 -2.184 1 96.56 147 VAL B N 1
ATOM 2719 C CA . VAL B 1 147 ? -1.652 -19.906 -2.658 1 96.56 147 VAL B CA 1
ATOM 2720 C C . VAL B 1 147 ? -2.939 -20.609 -3.104 1 96.56 147 VAL B C 1
ATOM 2722 O O . VAL B 1 147 ? -2.984 -21.219 -4.172 1 96.56 147 VAL B O 1
ATOM 2725 N N . GLY B 1 148 ? -3.973 -20.375 -2.381 1 94.06 148 GLY B N 1
ATOM 2726 C CA . GLY B 1 148 ? -5.199 -21.078 -2.713 1 94.06 148 GLY B CA 1
ATOM 2727 C C . GLY B 1 148 ? -5.004 -22.578 -2.834 1 94.06 148 GLY B C 1
ATOM 2728 O O . GLY B 1 148 ? -4.527 -23.234 -1.899 1 94.06 148 GLY B O 1
ATOM 2729 N N . THR B 1 149 ? -5.348 -23.047 -4.004 1 93.5 149 THR B N 1
ATOM 2730 C CA . THR B 1 149 ? -5.266 -24.484 -4.262 1 93.5 149 THR B CA 1
ATOM 2731 C C . THR B 1 149 ? -3.867 -24.859 -4.734 1 93.5 149 THR B C 1
ATOM 2733 O O . THR B 1 149 ? -3.529 -26.047 -4.789 1 93.5 149 THR B O 1
ATOM 2736 N N . GLY B 1 150 ? -3.072 -23.922 -5.059 1 97.62 150 GLY B N 1
ATOM 2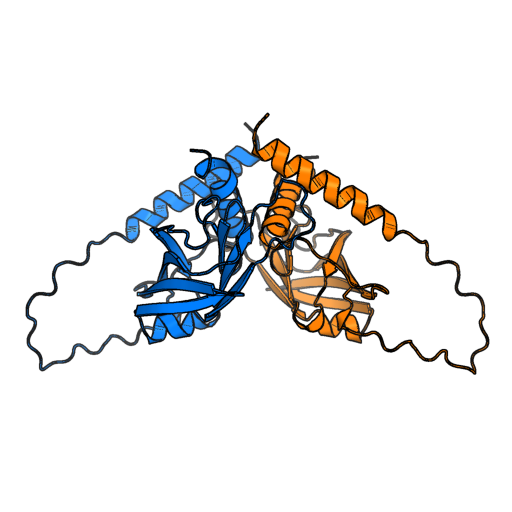737 C CA . GLY B 1 150 ? -1.765 -24.188 -5.637 1 97.62 150 GLY B CA 1
ATOM 2738 C C . GLY B 1 150 ? -0.627 -23.562 -4.848 1 97.62 150 GLY B C 1
ATOM 2739 O O . GLY B 1 150 ? -0.693 -23.469 -3.621 1 97.62 150 GLY B O 1
ATOM 2740 N N . ARG B 1 151 ? 0.481 -23.391 -5.621 1 98.31 151 ARG B N 1
ATOM 2741 C CA . ARG B 1 151 ? 1.656 -22.797 -4.988 1 98.31 151 ARG B CA 1
ATOM 2742 C C . ARG B 1 151 ? 2.383 -21.859 -5.945 1 98.31 151 ARG B C 1
ATOM 2744 O O . ARG B 1 151 ? 2.219 -21.953 -7.164 1 98.31 151 ARG B O 1
ATOM 2751 N N . LEU B 1 152 ? 3.105 -20.938 -5.402 1 98.75 152 LEU B N 1
ATOM 2752 C CA . LEU B 1 152 ? 3.891 -19.938 -6.113 1 98.75 152 LEU B CA 1
ATOM 2753 C C . LEU B 1 152 ? 5.375 -20.078 -5.793 1 98.75 152 LEU B C 1
ATOM 2755 O O . LEU B 1 152 ? 5.758 -20.109 -4.621 1 98.75 152 LEU B O 1
ATOM 2759 N N . HIS B 1 153 ? 6.195 -20.25 -6.816 1 98.94 153 HIS B N 1
ATOM 2760 C CA . HIS B 1 153 ? 7.641 -20.375 -6.656 1 98.94 153 HIS B CA 1
ATOM 2761 C C . HIS B 1 153 ? 8.312 -19 -6.672 1 98.94 153 HIS B C 1
ATOM 2763 O O . HIS B 1 153 ? 8.312 -18.312 -7.699 1 98.94 153 HIS B O 1
ATOM 2769 N N . VAL B 1 154 ? 8.898 -18.641 -5.48 1 98.88 154 VAL B N 1
ATOM 2770 C CA . VAL B 1 154 ? 9.484 -17.312 -5.293 1 98.88 154 VAL B CA 1
ATOM 2771 C C . VAL B 1 154 ? 10.93 -17.453 -4.828 1 98.88 154 VAL B C 1
ATOM 2773 O O . VAL B 1 154 ? 11.234 -18.266 -3.949 1 98.88 154 VAL B O 1
ATOM 2776 N N . GLU B 1 155 ? 11.758 -16.719 -5.492 1 98.94 155 GLU B N 1
ATOM 2777 C CA . GLU B 1 155 ? 13.148 -16.609 -5.082 1 98.94 155 GLU B CA 1
ATOM 2778 C C . GLU B 1 155 ? 13.484 -15.188 -4.645 1 98.94 155 GLU B C 1
ATOM 2780 O O . GLU B 1 155 ? 13.117 -14.227 -5.316 1 98.94 155 GLU B O 1
ATOM 2785 N N . LEU B 1 156 ? 14.133 -15.062 -3.494 1 98.88 156 LEU B N 1
ATOM 2786 C CA . LEU B 1 156 ? 14.461 -13.766 -2.908 1 98.88 156 LEU B CA 1
ATOM 2787 C C . LEU B 1 156 ? 15.945 -13.672 -2.582 1 98.88 156 LEU B C 1
ATOM 2789 O O . LEU B 1 156 ? 16.531 -14.609 -2.027 1 98.88 156 LEU B O 1
ATOM 2793 N N . LEU B 1 157 ? 16.531 -12.609 -2.975 1 98.62 157 LEU B N 1
ATOM 2794 C CA . LEU B 1 157 ? 17.922 -12.305 -2.654 1 98.62 157 LEU B CA 1
ATOM 2795 C C . LEU B 1 157 ? 18.031 -10.945 -1.969 1 98.62 157 LEU B C 1
ATOM 2797 O O . LEU B 1 157 ? 17.359 -9.984 -2.365 1 98.62 157 LEU B O 1
ATOM 2801 N N . TRP B 1 158 ? 18.906 -10.859 -0.951 1 97.5 158 TRP B N 1
ATOM 2802 C CA . TRP B 1 158 ? 19.156 -9.602 -0.256 1 97.5 158 TRP B CA 1
ATOM 2803 C C . TRP B 1 158 ? 20.578 -9.117 -0.509 1 97.5 158 TRP B C 1
ATOM 2805 O O . TRP B 1 158 ? 21.531 -9.891 -0.393 1 97.5 158 TRP B O 1
ATOM 2815 N N . GLU B 1 159 ? 20.703 -7.855 -0.887 1 96.62 159 GLU B N 1
ATOM 2816 C CA . GLU B 1 159 ? 21.984 -7.18 -1.04 1 96.62 159 GLU B CA 1
ATOM 2817 C C . GLU B 1 159 ? 22.078 -5.957 -0.13 1 96.62 159 GLU B C 1
ATOM 2819 O O . GLU B 1 159 ? 21.547 -4.895 -0.451 1 96.62 159 GLU B O 1
ATOM 2824 N N . PRO B 1 160 ? 22.812 -6.09 0.919 1 94.5 160 PRO B N 1
ATOM 2825 C CA . PRO B 1 160 ? 22.922 -4.953 1.835 1 94.5 160 PRO B CA 1
ATOM 2826 C C . PRO B 1 160 ? 23.641 -3.764 1.214 1 94.5 160 PRO B C 1
ATOM 2828 O O . PRO B 1 160 ? 24.531 -3.945 0.373 1 94.5 160 PRO B O 1
ATOM 2831 N N . SER B 1 161 ? 23.172 -2.566 1.613 1 93.38 161 SER B N 1
ATOM 2832 C CA . SER B 1 161 ? 23.844 -1.354 1.156 1 93.38 161 SER B CA 1
ATOM 2833 C C . SER B 1 161 ? 24.969 -0.954 2.107 1 93.38 161 SER B C 1
ATOM 2835 O O . SER B 1 161 ? 24.828 -1.07 3.326 1 93.38 161 SER B O 1
ATOM 2837 N N . ALA B 1 162 ? 26.062 -0.445 1.474 1 89.19 162 ALA B N 1
ATOM 2838 C CA . ALA B 1 162 ? 27.188 0.032 2.271 1 89.19 162 ALA B CA 1
ATOM 2839 C C . ALA B 1 162 ? 26.953 1.458 2.758 1 89.19 162 ALA B C 1
ATOM 2841 O O . A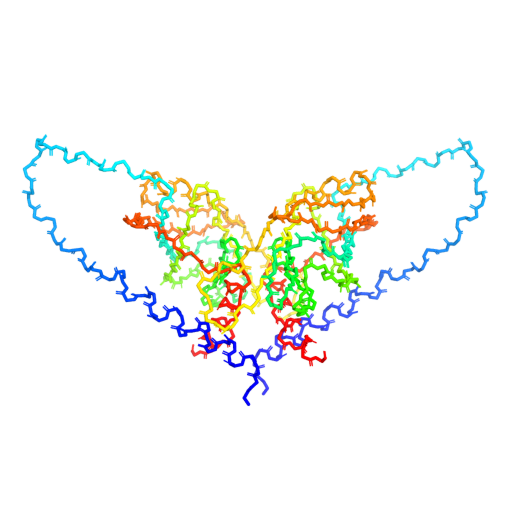LA B 1 162 ? 27.625 1.925 3.684 1 89.19 162 ALA B O 1
ATOM 2842 N N . VAL B 1 163 ? 26.172 2.121 2.113 1 87.69 163 VAL B N 1
ATOM 2843 C CA . VAL B 1 163 ? 25.797 3.484 2.473 1 87.69 163 VAL B CA 1
ATOM 2844 C C . VAL B 1 163 ? 24.297 3.551 2.727 1 87.69 163 VAL B C 1
ATOM 2846 O O . VAL B 1 163 ? 23.516 2.797 2.127 1 87.69 163 VAL B O 1
ATOM 2849 N N . PRO B 1 164 ? 23.906 4.473 3.621 1 88.81 164 PRO B N 1
ATOM 2850 C CA . PRO B 1 164 ? 22.469 4.57 3.873 1 88.81 164 PRO B CA 1
ATOM 2851 C C . PRO B 1 164 ? 21.656 4.797 2.598 1 88.81 164 PRO B C 1
ATOM 2853 O O . PRO B 1 164 ? 22.031 5.641 1.773 1 88.81 164 PRO B O 1
ATOM 2856 N N . VAL B 1 165 ? 20.609 3.984 2.553 1 90.5 165 VAL B N 1
ATOM 2857 C CA . VAL B 1 165 ? 19.766 4.051 1.368 1 90.5 165 VAL B CA 1
ATOM 2858 C C . VAL B 1 165 ? 18.719 5.16 1.537 1 90.5 165 VAL B C 1
ATOM 2860 O O . VAL B 1 165 ? 18.109 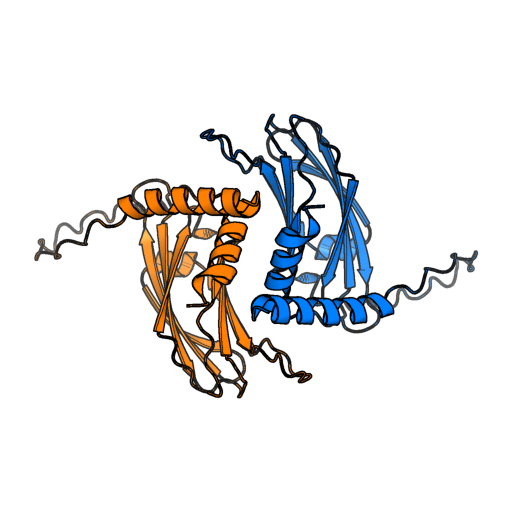5.281 2.596 1 90.5 165 VAL B O 1
ATOM 2863 N N . LYS B 1 166 ? 18.672 6.008 0.551 1 84.19 166 LYS B N 1
ATOM 2864 C CA . LYS B 1 166 ? 17.594 6.988 0.5 1 84.19 166 LYS B CA 1
ATOM 2865 C C . LYS B 1 166 ? 16.484 6.535 -0.449 1 84.19 166 LYS B C 1
ATOM 2867 O O . LYS B 1 166 ? 16.734 6.297 -1.633 1 84.19 166 LYS B O 1
ATOM 2872 N N . THR B 1 167 ? 15.328 6.379 0.134 1 87.81 167 THR B N 1
ATOM 2873 C CA . THR B 1 167 ? 14.211 5.969 -0.708 1 87.81 167 THR B CA 1
ATOM 2874 C C . THR B 1 167 ? 13.367 7.172 -1.104 1 87.81 167 THR B C 1
ATOM 2876 O O . THR B 1 167 ? 13.422 8.219 -0.453 1 87.81 167 THR B O 1
ATOM 2879 N N . LYS B 1 168 ? 12.602 7.047 -2.176 1 86.56 168 LYS B N 1
ATOM 2880 C CA . LYS B 1 168 ? 11.641 8.055 -2.6 1 86.56 168 LYS B CA 1
ATOM 2881 C C . LYS B 1 168 ? 10.539 8.242 -1.555 1 86.56 168 LYS B C 1
ATOM 2883 O O . LYS B 1 168 ? 10.328 7.363 -0.713 1 86.56 168 LYS B O 1
ATOM 2888 N N . SER B 1 169 ? 9.898 9.461 -1.632 1 89.88 169 SER B N 1
ATOM 2889 C CA . SER B 1 169 ? 8.719 9.648 -0.788 1 89.88 169 SER B CA 1
ATOM 2890 C C . SER B 1 169 ? 7.645 8.609 -1.105 1 89.88 169 SER B C 1
ATOM 2892 O O . SER B 1 169 ? 7.672 7.988 -2.168 1 89.88 169 SER B O 1
ATOM 2894 N N . LYS B 1 170 ? 6.738 8.445 -0.245 1 93.62 170 LYS B N 1
ATOM 2895 C CA . LYS B 1 170 ? 5.676 7.453 -0.411 1 93.62 170 LYS B CA 1
ATOM 2896 C C . LYS B 1 170 ? 4.809 7.777 -1.624 1 93.62 170 LYS B C 1
ATOM 2898 O O . LYS B 1 170 ? 4.477 6.887 -2.41 1 93.62 170 LYS B O 1
ATOM 2903 N N . PHE B 1 171 ? 4.531 9.023 -1.771 1 92.56 171 PHE B N 1
ATOM 2904 C CA . PHE B 1 171 ? 3.74 9.453 -2.918 1 92.56 171 PHE B CA 1
ATOM 2905 C C . PHE B 1 171 ? 4.488 9.18 -4.219 1 92.56 171 PHE B C 1
ATOM 2907 O O . PHE B 1 171 ? 3.893 8.734 -5.203 1 92.56 171 PHE B O 1
ATOM 2914 N N . MET B 1 172 ? 5.703 9.461 -4.172 1 91.5 172 MET B N 1
ATOM 2915 C CA . MET B 1 172 ? 6.5 9.242 -5.379 1 91.5 172 MET B CA 1
ATOM 2916 C C . MET B 1 172 ? 6.613 7.754 -5.691 1 91.5 172 MET B C 1
ATOM 2918 O O . MET B 1 172 ? 6.66 7.359 -6.859 1 91.5 172 MET B O 1
ATOM 2922 N N . GLN B 1 173 ? 6.785 6.918 -4.68 1 93.12 173 GLN B N 1
ATOM 2923 C CA . GLN B 1 173 ? 6.77 5.477 -4.91 1 93.12 173 GLN B CA 1
ATOM 2924 C C . GLN B 1 173 ? 5.492 5.047 -5.629 1 93.12 173 GLN B C 1
ATOM 2926 O O . GLN B 1 173 ? 5.543 4.281 -6.594 1 93.12 173 GLN B O 1
ATOM 2931 N N . PHE B 1 174 ? 4.383 5.613 -5.156 1 94.19 174 PHE B N 1
ATOM 2932 C CA . PHE B 1 174 ? 3.1 5.324 -5.785 1 94.19 174 PHE B CA 1
ATOM 2933 C C . PHE B 1 174 ? 3.088 5.793 -7.234 1 94.19 174 PHE B C 1
ATOM 2935 O O . PHE B 1 174 ? 2.697 5.047 -8.133 1 94.19 174 PHE B O 1
ATOM 2942 N N . MET B 1 175 ? 3.527 6.938 -7.43 1 90.31 175 MET B N 1
ATOM 2943 C CA . MET B 1 175 ? 3.51 7.52 -8.766 1 90.31 175 MET B CA 1
ATOM 2944 C C . MET B 1 175 ? 4.398 6.723 -9.719 1 90.31 175 MET B C 1
ATOM 2946 O O . MET B 1 175 ? 4.047 6.527 -10.883 1 90.31 175 MET B O 1
ATOM 2950 N N . THR B 1 176 ? 5.52 6.348 -9.227 1 91.5 176 THR B N 1
ATOM 2951 C CA . THR B 1 176 ? 6.41 5.543 -10.055 1 91.5 176 THR B CA 1
ATOM 2952 C C . THR B 1 176 ? 5.758 4.207 -10.406 1 91.5 176 THR B C 1
ATOM 2954 O O . THR B 1 176 ? 5.875 3.736 -11.539 1 91.5 176 THR B O 1
ATOM 2957 N N . SER B 1 177 ? 5.082 3.631 -9.438 1 93.44 177 SER B N 1
ATOM 2958 C CA . SER B 1 177 ? 4.352 2.389 -9.68 1 93.44 177 SER B CA 1
ATOM 2959 C C . SER B 1 177 ? 3.295 2.57 -10.758 1 93.44 177 SER B C 1
ATOM 2961 O O . SER B 1 177 ? 3.168 1.733 -11.656 1 93.44 177 SER B O 1
ATOM 2963 N N . THR B 1 178 ? 2.531 3.635 -10.672 1 90 178 THR B N 1
ATOM 2964 C CA . THR B 1 178 ? 1.485 3.951 -11.641 1 90 178 THR B CA 1
ATOM 2965 C C . THR B 1 178 ? 2.074 4.129 -13.031 1 90 178 THR B C 1
ATOM 2967 O O . THR B 1 178 ? 1.531 3.611 -14.016 1 90 178 THR B O 1
ATOM 2970 N N . TYR B 1 179 ? 3.109 4.746 -13.062 1 85.38 179 TYR B N 1
ATOM 2971 C CA . TYR B 1 179 ? 3.777 4.996 -14.336 1 85.38 179 TYR B CA 1
ATOM 2972 C C . TYR B 1 179 ? 4.23 3.691 -14.984 1 85.38 179 TYR B C 1
ATOM 2974 O O . TYR B 1 179 ? 3.986 3.461 -16.172 1 85.38 179 TYR B O 1
ATOM 2982 N N . ASN B 1 180 ? 4.898 2.887 -14.227 1 83.81 180 ASN B N 1
ATOM 2983 C CA . ASN B 1 180 ? 5.406 1.612 -14.727 1 83.81 180 ASN B CA 1
ATOM 2984 C C . ASN B 1 180 ? 4.281 0.722 -15.242 1 83.81 180 ASN B C 1
ATOM 2986 O O . ASN B 1 180 ? 4.453 0.001 -16.219 1 83.81 180 ASN B O 1
ATOM 2990 N N . TYR B 1 181 ? 3.205 0.857 -14.594 1 83.5 181 TYR B N 1
ATOM 2991 C CA . TYR B 1 181 ? 2.076 0.026 -15 1 83.5 181 TYR B CA 1
ATOM 2992 C C . TYR B 1 181 ? 1.412 0.581 -16.25 1 83.5 181 TYR B C 1
ATOM 2994 O O . TYR B 1 181 ? 1.021 -0.178 -17.141 1 83.5 181 TYR B O 1
ATOM 3002 N N . THR B 1 182 ? 1.227 1.856 -16.297 1 78.44 182 THR B N 1
ATOM 3003 C CA . THR B 1 182 ? 0.468 2.492 -17.359 1 78.44 182 THR B CA 1
ATOM 3004 C C . THR B 1 182 ? 1.286 2.539 -18.656 1 78.44 182 THR B C 1
ATOM 3006 O O . THR B 1 182 ? 0.742 2.377 -19.75 1 78.44 182 THR B O 1
ATOM 3009 N N . PHE B 1 183 ? 2.508 2.746 -18.562 1 71.5 183 PHE B N 1
ATOM 3010 C CA . PHE B 1 183 ? 3.27 3.023 -19.781 1 71.5 183 PHE B CA 1
ATOM 3011 C C . PHE B 1 183 ? 4.184 1.852 -20.125 1 71.5 183 PHE B C 1
ATOM 3013 O O . PHE B 1 183 ? 4.629 1.719 -21.266 1 71.5 183 PHE B O 1
ATOM 3020 N N . HIS B 1 184 ? 4.676 1.183 -19.297 1 57.69 184 HIS B N 1
ATOM 3021 C CA . HIS B 1 184 ? 5.617 0.125 -19.641 1 57.69 184 HIS B CA 1
ATOM 3022 C C . HIS B 1 184 ? 4.891 -1.165 -20 1 57.69 184 HIS B C 1
ATOM 3024 O O . HIS B 1 184 ? 5.375 -1.945 -20.828 1 57.69 184 HIS B O 1
ATOM 3030 N N . LYS B 1 185 ? 3.938 -1.712 -19.297 1 55.75 185 LYS B N 1
ATOM 3031 C CA . LYS B 1 185 ? 3.488 -3.045 -19.688 1 55.75 185 LYS B CA 1
ATOM 3032 C C . LYS B 1 185 ? 2.789 -3.016 -21.047 1 55.75 185 LYS B C 1
ATOM 3034 O O . LYS B 1 185 ? 2.5 -4.066 -21.625 1 55.75 185 LYS B O 1
ATOM 3039 N N . GLY B 1 186 ? 2.432 -1.915 -21.766 1 38.78 186 GLY B N 1
ATOM 3040 C CA . GLY B 1 186 ? 1.972 -1.979 -23.141 1 38.78 186 GLY B CA 1
ATOM 3041 C C . GLY B 1 186 ? 3.031 -2.484 -24.094 1 38.78 186 GLY B C 1
ATOM 3042 O O . GLY B 1 186 ? 2.764 -2.668 -25.297 1 38.78 186 GLY B O 1
ATOM 3043 N N . SER B 1 187 ? 4.246 -2.393 -23.844 1 32.59 187 SER B N 1
ATOM 3044 C CA . SER B 1 187 ? 5.004 -2.945 -24.953 1 32.59 187 SER B CA 1
ATOM 3045 C C . SER B 1 187 ? 5.051 -4.469 -24.891 1 32.59 187 SER B C 1
ATOM 3047 O O . SER B 1 187 ? 5.012 -5.051 -23.812 1 32.59 187 SER B O 1
#

Radius of gyration: 22.99 Å; Cα contacts (8 Å, |Δi|>4): 711; chains: 2; bounding box: 81×54×56 Å

Secondary structure (DSSP, 8-state):
--HHHHHHHHHHHHHHHHGGGG-----------SSS--------GGG-EEEEEEEEEEES----SSEEEEEEETTEEEEPPPB-S-SS-EEEEEEEEEES-GGG-EEEEEEEE--TT---S-SEEEEEEEEHHHHHHHSEEEEEEEETTEEEEEEEEEEE-SSPPPPPPHHHHHHHHHHIIIIITT-/--HHHHHHHHHHHHHHHHHGGG-----------SSS--------GGG-EEEEEEEEEEES----SSEEEEEEETTEEEEPPPB-S-SS-EEEEEEEEEES-GGG-EEEEEEEE--TT---S-SEEEEEEEEHHHHHHHSEEEEEEEETTEEEEEEEEEEE-SSPPPPPPHHHHHHHHHHIIIIITT-

Sequence (374 aa):
MSDIVIALETALRHQEHRNDQVARPLEVIEEMDRGKVAKIEEYDPDMGGLLVVIIHKGNDLERRRNLFVFLRIGYDMRSTTKVSKNQNPVWEETFKFTLDKPAKSVLHLVVEADSSYGNNLKDNLGDVDIRVADVVKEKHMNYWYKVGTGRLHVELLWEPSAVPVKTKSKFMQFMTSTYNYTFHKGSMSDIVIALETALRHQEHRNDQVARPLEVIEEMDRGKVAKIEEYDPDMGGLLVVIIHKGNDLERRRNLFVFLRIGYDMRSTTKVSKNQNPVWEETFKFTLDKPAKSVLHLVVEADSSYGNNLKDNLGDVDIRVADVVKEKHMNYWYKVGTGRLHVELLWEPSAVPVKTKSKFMQFMTSTYNYTFHKGS

Solvent-accessible surface area (backbone atoms only — not comparable to full-atom values): 20776 Å² total; per-residue (Å²): 130,53,71,61,55,52,53,51,48,48,54,49,57,56,49,60,63,55,62,65,75,66,65,70,74,83,74,80,83,66,88,68,75,80,77,76,66,69,74,71,69,79,77,55,70,72,18,16,28,39,39,38,39,32,43,40,34,36,42,58,34,70,82,40,46,33,34,30,44,41,35,34,45,90,47,38,49,51,66,55,73,66,38,66,74,37,34,56,38,73,64,68,43,76,46,78,46,76,33,39,54,37,74,82,35,46,42,36,38,32,37,33,35,59,62,84,77,71,58,93,65,77,36,61,52,31,64,44,81,42,56,36,40,58,37,59,74,59,33,58,45,78,47,74,41,71,29,67,81,18,33,37,36,40,36,38,39,47,44,77,39,93,52,72,45,82,64,73,44,60,67,52,31,35,50,51,26,50,45,50,57,68,63,52,65,76,107,131,53,71,60,56,52,53,50,50,50,54,50,57,55,48,58,63,57,61,66,76,66,66,69,74,84,74,79,84,65,88,68,75,80,76,74,68,70,75,72,71,76,75,57,68,72,18,16,27,39,40,38,40,33,42,40,34,37,42,58,34,71,83,39,46,33,34,28,43,39,35,35,44,92,48,38,47,50,67,55,72,67,38,65,74,39,34,56,38,75,66,68,44,77,46,77,45,75,32,36,55,39,74,81,34,46,44,37,38,32,38,33,34,59,62,85,77,72,60,92,63,76,36,61,52,32,64,44,80,42,57,37,40,57,37,59,74,58,34,58,43,79,46,75,42,70,29,67,80,17,32,38,35,40,35,38,39,47,44,77,40,95,52,72,46,84,62,74,44,61,68,53,30,35,50,51,27,51,46,49,57,68,64,50,65,76,107

Nearest PDB structures (foldseek):
  3jzy-assembly1_A  TM=8.910E-01  e=3.707E-09  Homo sapiens
  7a1r-assembly2_B  TM=8.804E-01  e=2.675E-08  Trypanosoma brucei equiperdum
  4npk-assembly1_A  TM=8.771E-01  e=5.267E-08  Homo sapiens
  4npj-assembly1_A  TM=8.469E-01  e=1.376E-07  Homo sapiens
  4npj-assembly2_B  TM=7.595E-01  e=1.097E-07  Homo sapiens

Foldseek 3Di:
DDPLVVLLVVLVVVVVVVVVVPPPPPDDPPPPDDPPPPPPPPQPLQQWFKKKKWWFKKAQFPFAAFKKKWKDKQLAIDIFGTDGGDRIGGGGDMDMDTTNRQQPIKIKIWIFHDCPPDDPDDGTQAIDIDRSVVCVVVQWDWDWDDTHRITTTMIMGIDGDPGRDDDDDSVSSNSNNVCCVPPPVVD/DDPLVVLLVVLVVVVVVVVVVPPPPPPDPPPPDDPPPPPPPPQPLQQWFKKKKWWFKKAQFPFAAFKKKWKDKQLAIDIFGTDGGDRIGGGRDMDMDTTNRQQPIKIKIWIFHDCPPPDPDDRTQAIDIDRSVVCVVVQWDWDWDDTHRITTTMIMGIDGDPGRDDDDDSVSSNSNNVCCVPPPVVD

pLDDT: mean 78.37, std 25.33, range [25.2, 98.94]

InterPro domains:
  IPR000008 C2 domain [PF00168] (50-146)
  IPR000008 C2 domain [PS50004] (33-145)
  IPR000008 C2 domain [SM00239] (50-144)
  IPR035892 C2 domain superfamily [G3DSA:2.60.40.150] (28-160)
  IPR035892 C2 domain superfamily [SSF49562] (49-167)
  IPR051634 Extended Synaptotagmin [PTHR45761] (68-159)

Organism: Tagetes erecta (NCBI:txid13708)